Protein AF-A0A947S7H6-F1 (afdb_monomer_lite)

Structure (mmCIF, N/CA/C/O backbone):
data_AF-A0A947S7H6-F1
#
_entry.id   AF-A0A947S7H6-F1
#
loop_
_atom_site.group_PDB
_atom_site.id
_atom_site.type_symbol
_atom_site.label_atom_id
_atom_site.label_alt_id
_atom_site.label_comp_id
_atom_site.label_asym_id
_atom_site.label_entity_id
_atom_site.label_seq_id
_atom_site.pdbx_PDB_ins_code
_atom_site.Cartn_x
_atom_site.Cartn_y
_atom_site.Cartn_z
_atom_site.occupancy
_atom_site.B_iso_or_equiv
_atom_site.auth_seq_id
_atom_site.auth_comp_id
_atom_site.auth_asym_id
_atom_site.auth_atom_id
_atom_site.pdbx_PDB_model_num
ATOM 1 N N . MET A 1 1 ? -21.418 -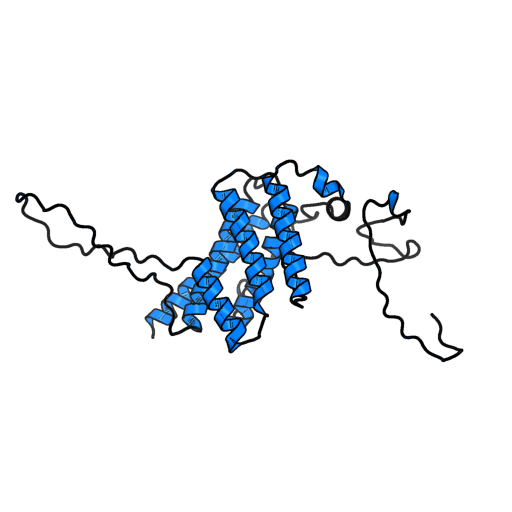1.615 21.217 1.00 61.22 1 MET A N 1
ATOM 2 C CA . MET A 1 1 ? -20.207 -2.382 20.821 1.00 61.22 1 MET A CA 1
ATOM 3 C C . MET A 1 1 ? -20.404 -3.273 19.587 1.00 61.22 1 MET A C 1
ATOM 5 O O . MET A 1 1 ? -19.534 -3.242 18.723 1.00 61.22 1 MET A O 1
ATOM 9 N N . ALA A 1 2 ? -21.519 -4.008 19.446 1.00 70.69 2 ALA A N 1
ATOM 10 C CA . ALA A 1 2 ? -21.763 -4.924 18.316 1.00 70.69 2 ALA A CA 1
ATOM 11 C C . ALA A 1 2 ? -21.649 -4.266 16.921 1.00 70.69 2 ALA A C 1
ATOM 13 O O . ALA A 1 2 ? -20.891 -4.738 16.079 1.00 70.69 2 ALA A O 1
ATOM 14 N N . LYS A 1 3 ? -22.287 -3.102 16.708 1.00 76.69 3 LYS A N 1
ATOM 15 C CA . LYS A 1 3 ? -22.215 -2.359 15.432 1.00 76.69 3 LYS A CA 1
ATOM 16 C C . LYS A 1 3 ? -20.788 -1.940 15.047 1.00 76.69 3 LYS A C 1
ATOM 18 O O . LYS A 1 3 ? -20.440 -1.976 13.873 1.00 76.69 3 LYS A O 1
ATOM 23 N N . ARG A 1 4 ? -19.936 -1.587 16.023 1.00 80.69 4 ARG A N 1
ATOM 24 C CA . ARG A 1 4 ? -18.529 -1.214 15.770 1.00 80.69 4 ARG A CA 1
ATOM 25 C C . ARG A 1 4 ? -17.712 -2.417 15.297 1.00 80.69 4 ARG A C 1
ATOM 27 O O . ARG A 1 4 ? -16.977 -2.285 14.324 1.00 80.69 4 ARG A O 1
ATOM 34 N N . LYS A 1 5 ? -17.885 -3.578 15.943 1.00 84.00 5 LYS A N 1
ATOM 35 C CA . LYS A 1 5 ? -17.249 -4.840 15.528 1.00 84.00 5 LYS A CA 1
ATOM 36 C C . LYS A 1 5 ? -17.720 -5.279 14.137 1.00 84.00 5 LYS A C 1
ATOM 38 O O . LYS A 1 5 ? -16.891 -5.657 13.322 1.00 84.00 5 LYS A O 1
ATOM 43 N N . MET A 1 6 ? -19.016 -5.154 13.843 1.00 89.12 6 MET A N 1
ATOM 44 C CA . MET A 1 6 ? -19.575 -5.483 12.526 1.00 89.12 6 MET A CA 1
ATOM 45 C C . MET A 1 6 ? -18.988 -4.608 11.408 1.00 89.12 6 MET A C 1
ATOM 47 O O . MET A 1 6 ? -18.549 -5.128 10.388 1.00 89.12 6 MET A O 1
ATOM 51 N N . VAL A 1 7 ? -18.915 -3.287 11.613 1.00 88.75 7 VAL A N 1
ATOM 52 C CA . VAL A 1 7 ? -18.301 -2.364 10.639 1.00 88.75 7 VAL A CA 1
ATOM 53 C C . VAL A 1 7 ? -16.821 -2.688 10.436 1.00 88.75 7 VAL A C 1
ATOM 55 O O . VAL A 1 7 ? -16.371 -2.776 9.301 1.00 88.75 7 VAL A O 1
ATOM 58 N N . GLN A 1 8 ? -16.073 -2.912 11.519 1.00 92.69 8 GLN A N 1
ATOM 59 C CA . GLN A 1 8 ? -14.664 -3.303 11.442 1.00 92.69 8 GLN A CA 1
ATOM 60 C C . GLN A 1 8 ? -14.473 -4.608 10.651 1.00 92.69 8 GLN A C 1
ATOM 62 O O . GLN A 1 8 ? -13.586 -4.681 9.807 1.00 92.69 8 GLN A O 1
ATOM 67 N N . TYR A 1 9 ? -15.303 -5.622 10.913 1.00 93.38 9 TYR A N 1
ATOM 68 C CA . TYR A 1 9 ? -15.253 -6.908 10.219 1.00 93.38 9 TYR A CA 1
ATOM 69 C C . TYR A 1 9 ? -15.525 -6.755 8.718 1.00 93.38 9 TYR A C 1
ATOM 71 O O . TYR A 1 9 ? -14.754 -7.265 7.912 1.00 93.38 9 TYR A O 1
ATOM 79 N N . ASN A 1 10 ? -16.562 -6.002 8.340 1.00 94.81 10 ASN A N 1
ATOM 80 C CA . ASN A 1 10 ? -16.908 -5.788 6.932 1.00 94.81 10 ASN A CA 1
ATOM 81 C C . ASN A 1 10 ? -15.845 -4.969 6.185 1.00 94.81 10 ASN A C 1
ATOM 83 O O . ASN A 1 10 ? -15.513 -5.303 5.052 1.00 94.81 10 ASN A O 1
ATOM 87 N N . LEU A 1 11 ? -15.268 -3.942 6.822 1.00 96.12 11 LEU A N 1
ATOM 88 C CA . LEU A 1 11 ? -14.147 -3.187 6.249 1.00 96.12 11 LEU A CA 1
ATOM 89 C C . LEU A 1 11 ? -12.943 -4.094 5.995 1.00 96.12 11 LEU A C 1
ATOM 91 O O . LEU A 1 11 ? -12.377 -4.064 4.910 1.00 96.12 11 LEU A O 1
ATOM 95 N N . LEU A 1 12 ? -12.586 -4.927 6.977 1.00 96.25 12 LEU A N 1
ATOM 96 C CA . LEU A 1 12 ? -11.471 -5.860 6.854 1.00 96.25 12 LEU A CA 1
ATOM 97 C C . LEU A 1 12 ? -11.729 -6.914 5.768 1.00 96.25 12 LEU A C 1
ATOM 99 O O . LEU A 1 12 ? -10.838 -7.198 4.979 1.00 96.25 12 LEU A O 1
ATOM 103 N N . LYS A 1 13 ? -12.946 -7.465 5.696 1.00 95.50 13 LYS A N 1
ATOM 104 C CA . LYS A 1 13 ? -13.333 -8.423 4.652 1.00 95.50 13 LYS A CA 1
ATOM 105 C C . LYS A 1 13 ? -13.182 -7.807 3.258 1.00 95.50 13 LYS A C 1
ATOM 107 O O . LYS A 1 13 ? -12.503 -8.381 2.417 1.00 95.50 13 LYS A O 1
ATOM 112 N N . ASN A 1 14 ? -13.745 -6.619 3.043 1.00 96.62 14 ASN A N 1
ATOM 113 C CA . ASN A 1 14 ? -13.667 -5.931 1.753 1.00 96.62 14 ASN A CA 1
ATOM 114 C C . ASN A 1 14 ? -12.231 -5.514 1.407 1.00 96.62 14 ASN A C 1
ATOM 116 O O . ASN A 1 14 ? -11.838 -5.590 0.249 1.00 96.62 14 ASN A O 1
ATOM 120 N N . SER A 1 15 ? -11.452 -5.099 2.410 1.00 97.50 15 SER A N 1
ATOM 121 C CA . SER A 1 15 ? -10.032 -4.773 2.267 1.00 97.50 15 SER A CA 1
ATOM 122 C C . SER A 1 15 ? -9.238 -5.964 1.726 1.00 97.50 15 SER A C 1
ATOM 124 O O . SER A 1 15 ? -8.522 -5.826 0.739 1.00 97.50 15 SER A O 1
ATOM 126 N N . ILE A 1 16 ? -9.426 -7.143 2.324 1.00 95.12 16 ILE A N 1
ATOM 127 C CA . ILE A 1 16 ? -8.755 -8.380 1.911 1.00 95.12 16 ILE A CA 1
ATOM 128 C C . ILE A 1 16 ? -9.211 -8.800 0.505 1.00 95.12 16 ILE A C 1
ATOM 130 O O . ILE A 1 16 ? -8.378 -9.129 -0.333 1.00 95.12 16 ILE A O 1
ATOM 134 N N . SER A 1 17 ? -10.508 -8.718 0.194 1.00 94.50 17 SER A N 1
ATOM 135 C CA . SER A 1 17 ? -11.003 -9.019 -1.159 1.00 94.50 17 SER A CA 1
ATOM 136 C C . SER A 1 17 ? -10.435 -8.078 -2.229 1.00 94.50 17 SER A C 1
ATOM 138 O O . SER A 1 17 ? -10.065 -8.532 -3.307 1.00 94.50 17 SER A O 1
ATOM 140 N N . ALA A 1 18 ? -10.328 -6.776 -1.938 1.00 95.75 18 ALA A N 1
ATOM 141 C CA . ALA A 1 18 ? -9.715 -5.809 -2.850 1.00 95.75 18 ALA A CA 1
ATOM 142 C C . ALA A 1 18 ? -8.218 -6.089 -3.061 1.00 95.75 18 ALA A C 1
ATOM 144 O O . ALA A 1 18 ? -7.728 -5.960 -4.181 1.00 95.75 18 ALA A O 1
ATOM 145 N N . TYR A 1 19 ? -7.513 -6.511 -2.005 1.00 94.94 19 TYR A N 1
ATOM 146 C CA . TYR A 1 19 ? -6.119 -6.942 -2.091 1.00 94.94 19 TYR A CA 1
ATOM 147 C C . TYR A 1 19 ? -5.962 -8.131 -3.048 1.00 94.94 19 TYR A C 1
ATOM 149 O O . TYR A 1 19 ? -5.182 -8.043 -3.992 1.00 94.94 19 TYR A O 1
ATOM 157 N N . PHE A 1 20 ? -6.742 -9.203 -2.874 1.00 92.19 20 PHE A N 1
ATOM 158 C CA . PHE A 1 20 ? -6.655 -10.371 -3.759 1.00 92.19 20 PHE A CA 1
ATOM 159 C C . PHE A 1 20 ? -7.007 -10.046 -5.207 1.00 92.19 20 PHE A C 1
ATOM 161 O O . PHE A 1 20 ? -6.275 -10.454 -6.105 1.00 92.19 20 PHE A O 1
ATOM 168 N N . ALA A 1 21 ? -8.037 -9.227 -5.439 1.00 92.06 21 ALA A N 1
ATOM 169 C CA . ALA A 1 21 ? -8.368 -8.759 -6.782 1.00 92.06 21 ALA A CA 1
ATOM 170 C C . ALA A 1 21 ? -7.187 -8.027 -7.450 1.00 92.06 21 ALA A C 1
ATOM 172 O O . ALA A 1 21 ? -6.956 -8.185 -8.649 1.00 92.06 21 ALA A O 1
ATOM 173 N N . ALA A 1 22 ? -6.410 -7.254 -6.682 1.00 91.50 22 ALA A N 1
ATOM 174 C CA . ALA A 1 22 ? -5.219 -6.589 -7.198 1.00 91.50 22 ALA A CA 1
ATOM 175 C C . ALA A 1 22 ? -4.115 -7.585 -7.586 1.00 91.50 22 ALA A C 1
ATOM 177 O O . ALA A 1 22 ? -3.515 -7.449 -8.651 1.00 91.50 22 ALA A O 1
ATOM 178 N N . ILE A 1 23 ? -3.867 -8.596 -6.746 1.00 89.44 23 ILE A N 1
ATOM 179 C CA . ILE A 1 23 ? -2.851 -9.627 -7.003 1.00 89.44 23 ILE A CA 1
ATOM 180 C C . ILE A 1 23 ? -3.231 -10.493 -8.210 1.00 89.44 23 ILE A C 1
ATOM 182 O O . ILE A 1 23 ? -2.399 -10.744 -9.081 1.00 89.44 23 ILE A O 1
ATOM 186 N N . GLU A 1 24 ? -4.493 -10.908 -8.310 1.00 88.00 24 GLU A N 1
ATOM 187 C CA . GLU A 1 24 ? -4.996 -11.658 -9.463 1.00 88.00 24 GLU A CA 1
ATOM 188 C C . GLU A 1 24 ? -4.825 -10.873 -10.765 1.00 88.00 24 GLU A C 1
ATOM 190 O O . GLU A 1 24 ? -4.370 -11.423 -11.769 1.00 88.00 24 GLU A O 1
ATOM 195 N N . LEU A 1 25 ? -5.152 -9.578 -10.750 1.00 88.31 25 LEU A N 1
ATOM 196 C CA . LEU A 1 25 ? -5.028 -8.729 -11.928 1.00 88.31 25 LEU A CA 1
ATOM 197 C C . LEU A 1 25 ? -3.568 -8.490 -12.324 1.00 88.31 25 LEU A C 1
ATOM 199 O O . LEU A 1 25 ? -3.253 -8.497 -13.512 1.00 88.31 25 LEU A O 1
ATOM 203 N N . HIS A 1 26 ? -2.677 -8.323 -11.345 1.00 85.25 26 HIS A N 1
ATOM 204 C CA . HIS A 1 26 ? -1.240 -8.214 -11.585 1.00 85.25 26 HIS A CA 1
ATOM 205 C C . HIS A 1 26 ? -0.695 -9.447 -12.329 1.00 85.25 26 HIS A C 1
ATOM 207 O O . HIS A 1 26 ? 0.044 -9.307 -13.309 1.00 85.25 26 HIS A O 1
ATOM 213 N N . ASN A 1 27 ? -1.136 -10.639 -11.916 1.00 82.31 27 ASN A N 1
ATOM 214 C CA . ASN A 1 27 ? -0.701 -11.917 -12.482 1.00 82.31 27 ASN A CA 1
ATOM 215 C C . ASN A 1 27 ? -1.302 -12.236 -13.861 1.00 82.31 27 ASN A C 1
ATOM 217 O O . ASN A 1 27 ? -0.835 -13.161 -14.528 1.00 82.31 27 ASN A O 1
ATOM 221 N N . LYS A 1 28 ? -2.328 -11.508 -14.321 1.00 82.81 28 LYS A N 1
ATOM 222 C CA . LYS A 1 28 ? -2.907 -11.733 -15.652 1.00 82.81 28 LYS A CA 1
ATOM 223 C C . LYS A 1 28 ? -2.027 -11.128 -16.755 1.00 82.81 28 LYS A C 1
ATOM 225 O O . LYS A 1 28 ? -1.762 -9.927 -16.717 1.00 82.81 28 LYS A O 1
ATOM 230 N N . PRO A 1 29 ? -1.613 -11.904 -17.776 1.00 75.50 29 PRO A N 1
ATOM 231 C CA . PRO A 1 29 ? -0.855 -11.371 -18.906 1.00 75.50 29 PRO A CA 1
ATOM 232 C C . PRO A 1 29 ? -1.724 -10.479 -19.810 1.00 75.50 29 PRO A C 1
ATOM 234 O O . PRO A 1 29 ? -2.947 -10.593 -19.825 1.00 75.50 29 PRO A O 1
ATOM 237 N N . ASN A 1 30 ? -1.073 -9.629 -20.612 1.00 72.19 30 ASN A N 1
ATOM 238 C CA . ASN A 1 30 ? -1.675 -8.856 -21.709 1.00 72.19 30 ASN A CA 1
ATOM 239 C C . ASN A 1 30 ? -2.853 -7.935 -21.332 1.00 72.19 30 ASN A C 1
ATOM 241 O O . ASN A 1 30 ? -3.780 -7.749 -22.117 1.00 72.19 30 ASN A O 1
ATOM 245 N N . ILE A 1 31 ? -2.810 -7.321 -20.149 1.00 81.50 31 ILE A N 1
ATOM 246 C CA . ILE A 1 31 ? -3.723 -6.230 -19.779 1.00 81.50 31 ILE A CA 1
ATOM 247 C C . ILE A 1 31 ? -3.005 -4.897 -20.001 1.00 81.50 31 ILE A C 1
ATOM 249 O O . ILE A 1 31 ? -1.982 -4.664 -19.365 1.00 81.50 31 ILE A O 1
ATOM 253 N N . ALA A 1 32 ? -3.539 -4.046 -20.884 1.00 81.12 32 ALA A N 1
ATOM 254 C CA . ALA A 1 32 ? -2.948 -2.743 -21.211 1.00 81.12 32 ALA A CA 1
ATOM 255 C C . ALA A 1 32 ? -3.087 -1.710 -20.076 1.00 81.12 32 ALA A C 1
ATOM 257 O O . ALA A 1 32 ? -2.185 -0.915 -19.879 1.00 81.12 32 ALA A O 1
ATOM 258 N N . TYR A 1 33 ? -4.187 -1.752 -19.311 1.00 83.00 33 TYR A N 1
ATOM 259 C CA . TYR A 1 33 ? -4.468 -0.838 -18.188 1.00 83.00 33 TYR A CA 1
ATOM 260 C C . TYR A 1 33 ? -4.218 -1.510 -16.822 1.00 83.00 33 TYR A C 1
ATOM 262 O O . TYR A 1 33 ? -5.027 -1.424 -15.886 1.00 83.00 33 TYR A O 1
ATOM 270 N N . ARG A 1 34 ? -3.166 -2.339 -16.752 1.00 84.94 34 ARG A N 1
ATOM 271 C CA . ARG A 1 34 ? -2.951 -3.267 -15.632 1.00 84.94 34 ARG A CA 1
ATOM 272 C C . ARG A 1 34 ? -2.535 -2.532 -14.377 1.00 84.94 34 ARG A C 1
ATOM 274 O O . ARG A 1 34 ? -3.205 -2.673 -13.359 1.00 84.94 34 ARG A O 1
ATOM 281 N N . TYR A 1 35 ? -1.434 -1.791 -14.431 1.00 84.19 35 TYR A N 1
ATOM 282 C CA . TYR A 1 35 ? -0.861 -1.167 -13.242 1.00 84.19 35 TYR A CA 1
ATOM 283 C C . TYR A 1 35 ? -1.739 -0.033 -12.724 1.00 84.19 35 TYR A C 1
ATOM 285 O O . TYR A 1 35 ? -1.878 0.123 -11.517 1.00 84.19 35 TYR A O 1
ATOM 293 N N . GLU A 1 36 ? -2.450 0.652 -13.610 1.00 87.56 36 GLU A N 1
ATOM 294 C CA . GLU A 1 36 ? -3.471 1.634 -13.274 1.00 87.56 36 GLU A CA 1
ATOM 295 C C . GLU A 1 36 ? -4.582 1.016 -12.420 1.00 87.56 36 GLU A C 1
ATOM 297 O O . GLU A 1 36 ? -4.928 1.524 -11.349 1.00 87.56 36 GLU A O 1
ATOM 302 N N . THR A 1 37 ? -5.095 -0.137 -12.849 1.00 90.19 37 THR A N 1
ATOM 303 C CA . THR A 1 37 ? -6.155 -0.846 -12.127 1.00 90.19 37 THR A CA 1
ATOM 304 C C . THR A 1 37 ? -5.635 -1.503 -10.846 1.00 90.19 37 THR A C 1
ATOM 306 O O . THR A 1 37 ? -6.283 -1.423 -9.801 1.00 90.19 37 THR A O 1
ATOM 309 N N . VAL A 1 38 ? -4.448 -2.117 -10.886 1.00 90.94 38 VAL A N 1
ATOM 310 C CA . VAL A 1 38 ? -3.809 -2.733 -9.711 1.00 90.94 38 VAL A CA 1
ATOM 311 C C . VAL A 1 38 ? -3.552 -1.680 -8.633 1.00 90.94 38 VAL A C 1
ATOM 313 O O . VAL A 1 38 ? -3.881 -1.907 -7.469 1.00 90.94 38 VAL A O 1
ATOM 316 N N . THR A 1 39 ? -3.040 -0.503 -9.002 1.00 91.62 39 THR A N 1
ATOM 317 C CA . THR A 1 39 ? -2.831 0.610 -8.072 1.00 91.62 39 THR A CA 1
ATOM 318 C C . THR A 1 39 ? -4.143 1.065 -7.428 1.00 91.62 39 THR A C 1
ATOM 320 O O . THR A 1 39 ? -4.178 1.279 -6.214 1.00 91.62 39 THR A O 1
ATOM 323 N N . LEU A 1 40 ? -5.234 1.182 -8.194 1.00 93.25 40 LEU A N 1
ATOM 324 C CA . LEU A 1 40 ? -6.548 1.537 -7.643 1.00 93.25 40 LEU A CA 1
ATOM 325 C C . LEU A 1 40 ? -7.033 0.515 -6.605 1.00 93.25 40 LEU A C 1
ATOM 327 O O . LEU A 1 40 ? -7.498 0.901 -5.529 1.00 93.25 40 LEU A O 1
ATOM 331 N N . LEU A 1 41 ? -6.896 -0.777 -6.906 1.00 95.19 41 LEU A N 1
ATOM 332 C CA . LEU A 1 41 ? -7.322 -1.859 -6.017 1.00 95.19 41 LEU A CA 1
ATOM 333 C C . LEU A 1 41 ? -6.459 -1.943 -4.750 1.00 95.19 41 LEU A C 1
ATOM 335 O O . LEU A 1 41 ? -7.013 -2.038 -3.654 1.00 95.19 41 LEU A O 1
ATOM 339 N N . ILE A 1 42 ? -5.131 -1.824 -4.870 1.00 95.25 42 ILE A N 1
ATOM 340 C CA . ILE A 1 42 ? -4.209 -1.795 -3.720 1.00 95.25 42 ILE A CA 1
ATOM 341 C C . ILE A 1 42 ? -4.483 -0.593 -2.816 1.00 95.25 42 ILE A C 1
ATOM 343 O O . ILE A 1 42 ? -4.551 -0.753 -1.596 1.00 95.25 42 ILE A O 1
ATOM 347 N N . MET A 1 43 ? -4.696 0.599 -3.382 1.00 96.56 43 MET A N 1
ATOM 348 C CA . MET A 1 43 ? -5.029 1.784 -2.585 1.00 96.56 43 MET A CA 1
ATOM 349 C C . MET A 1 43 ? -6.353 1.617 -1.840 1.00 96.56 43 MET A C 1
ATOM 351 O O . MET A 1 43 ? -6.434 1.949 -0.658 1.00 96.56 43 MET A O 1
ATOM 355 N N . ASN A 1 44 ? -7.371 1.051 -2.492 1.00 96.81 44 ASN A N 1
ATOM 356 C CA . ASN A 1 44 ? -8.648 0.754 -1.846 1.00 96.81 44 ASN A CA 1
ATOM 357 C C . ASN A 1 44 ? -8.493 -0.288 -0.723 1.00 96.81 44 ASN A C 1
ATOM 359 O O . ASN A 1 44 ? -9.040 -0.113 0.368 1.00 96.81 44 ASN A O 1
ATOM 363 N N . ALA A 1 45 ? -7.708 -1.346 -0.956 1.00 97.56 45 ALA A N 1
ATOM 364 C CA . ALA A 1 45 ? -7.409 -2.350 0.060 1.00 97.56 45 ALA A CA 1
ATOM 365 C C . ALA A 1 45 ? -6.797 -1.704 1.311 1.00 97.56 45 ALA A C 1
ATOM 367 O O . ALA A 1 45 ? -7.302 -1.910 2.420 1.00 97.56 45 ALA A O 1
ATOM 368 N N . TRP A 1 46 ? -5.777 -0.861 1.132 1.00 98.25 46 TRP A N 1
ATOM 369 C CA . TRP A 1 46 ? -5.140 -0.122 2.221 1.00 98.25 46 TRP A CA 1
ATOM 370 C C . TRP A 1 46 ? -6.083 0.862 2.909 1.00 98.25 46 TRP A C 1
ATOM 372 O O . TRP A 1 46 ? -6.156 0.870 4.136 1.00 98.25 46 TRP A O 1
ATOM 382 N N . GLU A 1 47 ? -6.856 1.653 2.167 1.00 97.56 47 GLU A N 1
ATOM 383 C CA . GLU A 1 47 ? -7.800 2.607 2.756 1.00 97.56 47 GLU A CA 1
ATOM 384 C C . GLU A 1 47 ? -8.815 1.909 3.679 1.00 97.56 47 GLU A C 1
ATOM 386 O O . GLU A 1 47 ? -9.066 2.356 4.806 1.00 97.56 47 GLU A O 1
ATOM 391 N N . LEU A 1 48 ? -9.356 0.770 3.242 1.00 97.62 48 LEU A N 1
ATOM 392 C CA . LEU A 1 48 ? -10.274 -0.039 4.042 1.00 97.62 48 LEU A CA 1
ATOM 393 C C . LEU A 1 48 ? -9.580 -0.673 5.262 1.00 97.62 48 LEU A C 1
ATOM 395 O O . LEU A 1 48 ? -10.161 -0.669 6.353 1.00 97.62 48 LEU A O 1
ATOM 399 N N . ALA A 1 49 ? -8.336 -1.151 5.122 1.00 97.81 49 ALA A N 1
ATOM 400 C CA . ALA A 1 49 ? -7.544 -1.694 6.233 1.00 97.81 49 ALA A CA 1
ATOM 401 C C . ALA A 1 49 ? -7.249 -0.635 7.305 1.00 97.81 49 ALA A C 1
ATOM 403 O O . ALA A 1 49 ? -7.440 -0.892 8.496 1.00 97.81 49 ALA A O 1
ATOM 404 N N . LEU A 1 50 ? -6.851 0.575 6.899 1.00 97.88 50 LEU A N 1
ATOM 405 C CA . LEU A 1 50 ? -6.581 1.695 7.806 1.00 97.88 50 LEU A CA 1
ATOM 406 C C . LEU A 1 50 ? -7.854 2.104 8.562 1.00 97.88 50 LEU A C 1
ATOM 408 O O . LEU A 1 50 ? -7.843 2.260 9.784 1.00 97.88 50 LEU A O 1
ATOM 412 N N . LYS A 1 51 ? -9.002 2.183 7.876 1.00 96.38 51 LYS A N 1
ATOM 413 C CA . LYS A 1 51 ? -10.301 2.452 8.524 1.00 96.38 51 LYS A CA 1
ATOM 414 C C . LYS A 1 51 ? -10.698 1.343 9.504 1.00 96.38 51 LYS A C 1
ATOM 416 O O . LYS A 1 51 ? -11.210 1.637 10.592 1.00 96.38 51 LYS A O 1
ATOM 421 N N . ALA A 1 52 ? -10.444 0.078 9.160 1.00 96.69 52 ALA A N 1
ATOM 422 C CA . ALA A 1 52 ? -10.648 -1.050 10.067 1.00 96.69 52 ALA A CA 1
ATOM 423 C C . ALA A 1 52 ? -9.725 -0.962 11.295 1.00 96.69 52 ALA A C 1
ATOM 425 O O . ALA A 1 52 ? -10.179 -1.213 12.415 1.00 96.69 52 ALA A O 1
ATOM 426 N N . PHE A 1 53 ? -8.470 -0.539 11.110 1.00 96.75 53 PHE A N 1
ATOM 427 C CA . PHE A 1 53 ? -7.496 -0.348 12.185 1.00 96.75 53 PHE A CA 1
ATOM 428 C C . PHE A 1 53 ? -7.964 0.733 13.155 1.00 96.75 53 PHE A C 1
ATOM 430 O O . PHE A 1 53 ? -8.068 0.476 14.354 1.00 96.75 53 PHE A O 1
ATOM 437 N N . ILE A 1 54 ? -8.361 1.903 12.641 1.00 95.62 54 ILE A N 1
ATOM 438 C CA . ILE A 1 54 ? -8.922 3.000 13.446 1.00 95.62 54 ILE A CA 1
ATOM 439 C C . ILE A 1 54 ? -10.117 2.482 14.255 1.00 95.62 54 ILE A C 1
ATOM 441 O O . ILE A 1 54 ? -10.255 2.762 15.443 1.00 95.62 54 ILE A O 1
ATOM 445 N N . ARG A 1 55 ? -10.981 1.655 13.653 1.00 93.00 55 ARG A N 1
ATOM 446 C CA . ARG A 1 55 ? -12.115 1.041 14.367 1.00 93.00 55 ARG A CA 1
ATOM 447 C C . ARG A 1 55 ? -11.703 0.046 15.439 1.00 93.00 55 ARG A C 1
ATOM 449 O O . ARG A 1 55 ? -12.406 -0.053 16.447 1.00 93.00 55 ARG A O 1
ATOM 456 N N . LYS A 1 56 ? -10.594 -0.656 15.277 1.00 93.69 56 LYS A N 1
ATOM 457 C CA . LYS A 1 56 ? -10.121 -1.620 16.267 1.00 93.69 56 LYS A CA 1
ATOM 458 C C . LYS A 1 56 ? -9.379 -0.947 17.427 1.00 93.69 56 LYS A C 1
ATOM 460 O O . LYS A 1 56 ? -9.697 -1.241 18.577 1.00 93.69 56 LYS A O 1
ATOM 465 N N . TYR A 1 57 ? -8.470 -0.021 17.130 1.00 93.75 57 TYR A N 1
ATOM 466 C CA . TYR A 1 57 ? -7.484 0.496 18.086 1.00 93.75 57 TYR A CA 1
ATOM 467 C C . TYR A 1 57 ? -7.764 1.922 18.573 1.00 93.75 57 TYR A C 1
ATOM 469 O O . TYR A 1 57 ? -7.593 2.208 19.754 1.00 93.75 57 TYR A O 1
ATOM 477 N N . ILE A 1 58 ? -8.291 2.795 17.711 1.00 92.38 58 ILE A N 1
ATOM 478 C CA . ILE A 1 58 ? -8.424 4.231 17.994 1.00 92.38 58 ILE A CA 1
ATOM 479 C C . ILE A 1 58 ? -9.886 4.559 18.336 1.00 92.38 58 ILE A C 1
ATOM 481 O O . ILE A 1 58 ? -10.749 4.766 17.472 1.00 92.38 58 ILE A O 1
ATOM 485 N N . LYS A 1 59 ? -10.226 4.496 19.626 1.00 85.19 59 LYS A N 1
ATOM 486 C CA . LYS A 1 59 ? -11.626 4.580 20.090 1.00 85.19 59 LYS A CA 1
ATOM 487 C C . LYS A 1 59 ? -12.219 5.988 19.995 1.00 85.19 59 LYS A C 1
ATOM 489 O O . LYS A 1 59 ? -13.421 6.098 19.759 1.00 85.19 59 LYS A O 1
ATOM 494 N N . ASP A 1 60 ? -11.391 7.015 20.135 1.00 86.69 60 ASP A N 1
ATOM 495 C CA . ASP A 1 60 ? -11.745 8.439 20.152 1.00 86.69 60 ASP A CA 1
ATOM 496 C C . ASP A 1 60 ? -11.952 9.041 18.748 1.00 86.69 60 ASP A C 1
ATOM 498 O O . ASP A 1 60 ? -12.657 10.040 18.600 1.00 86.69 60 ASP A O 1
ATOM 502 N N . LYS A 1 61 ? -11.400 8.427 17.693 1.00 87.75 61 LYS A N 1
ATOM 503 C CA . LYS A 1 61 ? -11.546 8.915 16.310 1.00 87.75 61 LYS A CA 1
ATOM 504 C C . LYS A 1 61 ? -12.729 8.290 15.571 1.00 87.75 61 LYS A C 1
ATOM 506 O O . LYS A 1 61 ? -13.053 7.105 15.708 1.00 87.75 61 LYS A O 1
ATOM 511 N N . SER A 1 62 ? -13.365 9.077 14.699 1.00 86.38 62 SER A N 1
ATOM 512 C CA . SER A 1 62 ? -14.392 8.610 13.758 1.00 86.38 62 SER A CA 1
ATOM 513 C C . SER A 1 62 ? -13.805 8.363 12.357 1.00 86.38 62 SER A C 1
ATOM 515 O O . SER A 1 62 ? -12.904 9.078 11.947 1.00 86.38 62 SER A O 1
ATOM 517 N N . ILE A 1 63 ? -14.329 7.369 11.627 1.00 88.44 63 ILE A N 1
ATOM 518 C CA . ILE A 1 63 ? -14.108 7.158 10.187 1.00 88.44 63 ILE A CA 1
ATOM 519 C C . ILE A 1 63 ? -15.227 7.783 9.361 1.00 88.44 63 ILE A C 1
ATOM 521 O O . ILE A 1 63 ? -15.182 7.684 8.147 1.00 88.44 63 ILE A O 1
ATOM 525 N N . PHE A 1 64 ? -16.255 8.338 9.999 1.00 88.44 64 PHE A N 1
ATOM 526 C CA . PHE A 1 64 ? -17.293 9.111 9.328 1.00 88.44 64 PHE A CA 1
ATOM 527 C C . PHE A 1 64 ? -16.948 10.577 9.496 1.00 88.44 64 PHE A C 1
ATOM 529 O O . PHE A 1 64 ? -16.582 10.981 10.609 1.00 88.44 64 PHE A O 1
ATOM 536 N N . GLU A 1 65 ? -17.052 11.326 8.408 1.00 83.31 65 GLU A N 1
ATOM 537 C CA . GLU A 1 65 ? -16.862 12.767 8.426 1.00 83.31 65 GLU A CA 1
ATOM 538 C C . GLU A 1 65 ? -17.898 13.400 9.356 1.00 83.31 65 GLU A C 1
ATOM 540 O O . GLU A 1 65 ? -19.025 12.911 9.507 1.00 83.31 65 GLU A O 1
ATOM 545 N N . LYS A 1 66 ? -17.481 14.451 10.062 1.00 69.50 66 LYS A N 1
ATOM 546 C CA . LYS A 1 66 ? -18.430 15.278 10.799 1.00 69.50 66 LYS A CA 1
ATOM 547 C C . LYS A 1 66 ? -19.166 16.079 9.734 1.00 69.50 66 LYS A C 1
ATOM 549 O O . LYS A 1 66 ? -18.510 16.728 8.932 1.00 69.50 66 LYS A O 1
ATOM 554 N N . GLU A 1 67 ? -20.492 15.978 9.695 1.00 56.94 67 GLU A N 1
ATOM 555 C CA . GLU A 1 67 ? -21.291 16.863 8.850 1.00 56.94 67 GLU A CA 1
ATOM 556 C C . GLU A 1 67 ? -20.956 18.298 9.264 1.00 56.94 67 GLU A C 1
ATOM 558 O O . GLU A 1 67 ? -21.303 18.723 10.369 1.00 56.94 67 GLU A O 1
ATOM 563 N N . ASP A 1 68 ? -20.253 19.034 8.406 1.00 42.25 68 ASP A N 1
ATOM 564 C CA . ASP A 1 68 ? -20.251 20.480 8.518 1.00 42.25 68 ASP A CA 1
ATOM 565 C C . ASP A 1 68 ? -21.711 20.899 8.364 1.00 42.25 68 ASP A C 1
ATOM 567 O O . ASP A 1 68 ? -22.358 20.588 7.359 1.00 42.25 68 ASP A O 1
ATOM 571 N N . MET A 1 69 ? -22.261 21.561 9.383 1.00 38.34 69 MET A N 1
ATOM 572 C CA . MET A 1 69 ? -23.560 22.219 9.291 1.00 38.34 69 MET A CA 1
ATOM 573 C C . MET A 1 69 ? -23.429 23.392 8.317 1.00 38.34 69 MET A C 1
ATOM 575 O O . MET A 1 69 ? -23.451 24.557 8.708 1.00 38.34 69 MET A O 1
ATOM 579 N N . VAL A 1 70 ? -23.264 23.105 7.029 1.00 40.16 70 VAL A N 1
ATOM 580 C CA . VAL A 1 70 ? -23.489 24.092 5.990 1.00 40.16 70 VAL A CA 1
ATOM 581 C C . VAL A 1 70 ? -24.984 24.345 6.041 1.00 40.16 70 VAL A C 1
ATOM 583 O O . VAL A 1 70 ? -25.783 23.543 5.556 1.00 40.16 70 VAL A O 1
ATOM 586 N N . GLN A 1 71 ? -25.366 25.449 6.681 1.00 37.44 71 GLN A N 1
ATOM 587 C CA . GLN A 1 71 ? -26.663 26.072 6.478 1.00 37.44 71 GLN A CA 1
ATOM 588 C C . GLN A 1 71 ? -26.765 26.394 4.984 1.00 37.44 71 GLN A C 1
ATOM 590 O O . GLN A 1 71 ? -26.456 27.500 4.542 1.00 37.44 71 GLN A O 1
ATOM 595 N N . LYS A 1 72 ? -27.176 25.419 4.169 1.00 39.41 72 LYS A N 1
ATOM 596 C CA . LYS A 1 72 ? -27.809 25.730 2.897 1.00 39.41 72 LYS A CA 1
ATOM 597 C C . LYS A 1 72 ? -29.063 26.500 3.288 1.00 39.41 72 LYS A C 1
ATOM 599 O O . LYS A 1 72 ? -30.017 25.904 3.774 1.00 39.41 72 LYS A O 1
ATOM 604 N N . LYS A 1 73 ? -29.024 27.830 3.155 1.00 35.88 73 LYS A N 1
ATOM 605 C CA . LYS A 1 73 ? -30.238 28.642 3.072 1.00 35.88 73 LYS A CA 1
ATOM 606 C C . LYS A 1 73 ? -31.033 28.064 1.908 1.00 35.88 73 LYS A C 1
ATOM 608 O O . LYS A 1 73 ? -30.708 28.321 0.752 1.00 35.88 73 LYS A O 1
ATOM 613 N N . GLU A 1 74 ? -31.994 27.205 2.215 1.00 34.56 74 GLU A N 1
ATOM 614 C CA . GLU A 1 74 ? -33.007 26.821 1.248 1.00 34.56 74 GLU A CA 1
ATOM 615 C C . GLU A 1 74 ? -33.731 28.111 0.833 1.00 34.56 74 GLU A C 1
ATOM 617 O O . GLU A 1 74 ? -34.099 28.906 1.706 1.00 34.56 74 GLU A O 1
ATOM 622 N N . PRO A 1 75 ? -33.887 28.394 -0.471 1.00 43.06 75 PRO A N 1
ATOM 623 C CA . PRO A 1 75 ? -34.788 29.452 -0.888 1.00 43.06 75 PRO A CA 1
ATOM 624 C C . PRO A 1 75 ? -36.196 29.079 -0.408 1.00 43.06 75 PRO A C 1
ATOM 626 O O . PRO A 1 75 ? -36.630 27.939 -0.557 1.00 43.06 75 PRO A O 1
ATOM 629 N N . THR A 1 76 ? -36.867 30.042 0.219 1.00 35.38 76 THR A N 1
ATOM 630 C CA . THR A 1 76 ? -38.234 29.956 0.752 1.00 35.38 76 THR A CA 1
ATOM 631 C C . THR A 1 76 ? -39.172 29.157 -0.164 1.00 35.38 76 THR A C 1
ATOM 633 O O . THR A 1 76 ? -39.221 29.457 -1.360 1.00 35.38 76 THR A O 1
ATOM 636 N N . PRO A 1 77 ? -39.940 28.182 0.356 1.00 40.91 77 PRO A N 1
ATOM 637 C CA . PRO A 1 77 ? -40.844 27.394 -0.470 1.00 40.91 77 PRO A CA 1
ATOM 638 C C . PRO A 1 77 ? -42.045 28.239 -0.914 1.00 40.91 77 PRO A C 1
ATOM 640 O O . PRO A 1 77 ? -42.685 28.909 -0.102 1.00 40.91 77 PRO A O 1
ATOM 643 N N . ASN A 1 78 ? -42.368 28.177 -2.207 1.00 38.09 78 ASN A N 1
ATOM 644 C CA . ASN A 1 78 ? -43.650 28.646 -2.728 1.00 38.09 78 ASN A CA 1
ATOM 645 C C . ASN A 1 78 ? -44.790 27.814 -2.105 1.00 38.09 78 ASN A C 1
ATOM 647 O O . ASN A 1 78 ? -44.707 26.582 -2.104 1.00 38.09 78 ASN A O 1
ATOM 651 N N . PRO A 1 79 ? -45.871 28.440 -1.611 1.00 42.47 79 PRO A N 1
ATOM 652 C CA . PRO A 1 79 ? -46.998 27.727 -1.030 1.00 42.47 79 PRO A CA 1
ATOM 653 C C . PRO A 1 79 ? -47.917 27.224 -2.144 1.00 42.47 79 PRO A C 1
ATOM 655 O O . PRO A 1 79 ? -48.834 27.918 -2.572 1.00 42.47 79 PRO A O 1
ATOM 658 N N . SER A 1 80 ? -47.643 26.036 -2.674 1.00 47.84 80 SER A N 1
ATOM 659 C CA . SER A 1 80 ? -48.635 25.215 -3.383 1.00 47.84 80 SER A CA 1
ATOM 660 C C . SER A 1 80 ? -48.016 23.879 -3.770 1.00 47.84 80 SER A C 1
ATOM 662 O O . SER A 1 80 ? -47.406 23.766 -4.827 1.00 47.84 80 SER A O 1
ATOM 664 N N . GLN A 1 81 ? -48.174 22.878 -2.902 1.00 41.16 81 GLN A N 1
ATOM 665 C CA . GLN A 1 81 ? -48.586 21.517 -3.265 1.00 41.16 81 GLN A CA 1
ATOM 666 C C . GLN A 1 81 ? -48.608 20.632 -2.013 1.00 41.16 81 GLN A C 1
ATOM 668 O O . GLN A 1 81 ? -47.601 20.434 -1.336 1.00 41.16 81 GLN A O 1
ATOM 673 N N . GLU A 1 82 ? -49.807 20.149 -1.698 1.00 36.31 82 GLU A N 1
ATOM 674 C CA . GLU A 1 82 ? -50.087 19.141 -0.685 1.00 36.31 82 GLU A CA 1
ATOM 675 C C . GLU A 1 82 ? -49.483 17.782 -1.075 1.00 36.31 82 GLU A C 1
ATOM 677 O O . GLU A 1 82 ? -49.604 17.347 -2.218 1.00 36.31 82 GLU A O 1
ATOM 682 N N . GLY A 1 83 ? -48.924 17.082 -0.083 1.00 31.39 83 GLY A N 1
ATOM 683 C CA . GLY A 1 83 ? -48.901 15.618 -0.045 1.00 31.39 83 GLY A CA 1
ATOM 684 C C . GLY A 1 83 ? -47.642 14.910 -0.557 1.00 31.39 83 GLY A C 1
ATOM 685 O O . GLY A 1 83 ? -47.556 14.534 -1.720 1.00 31.39 83 GLY A O 1
ATOM 686 N N . ASN A 1 84 ? -46.730 14.573 0.361 1.00 32.12 84 ASN A N 1
ATOM 687 C CA . ASN A 1 84 ? -46.401 13.166 0.639 1.00 32.12 84 ASN A CA 1
ATOM 688 C C . ASN A 1 84 ? -45.572 13.027 1.933 1.00 32.12 84 ASN A C 1
ATOM 690 O O . ASN A 1 84 ? -44.684 13.847 2.174 1.00 32.12 84 ASN A O 1
ATOM 694 N N . PRO A 1 85 ? -45.842 12.008 2.772 1.00 39.06 85 PRO A N 1
ATOM 695 C CA . PRO A 1 85 ? -45.139 11.802 4.028 1.00 39.06 85 PRO A CA 1
ATOM 696 C C . PRO A 1 85 ? -43.701 11.322 3.793 1.00 39.06 85 PRO A C 1
ATOM 698 O O . PRO A 1 85 ? -43.425 10.421 3.004 1.00 39.06 85 PRO A O 1
ATOM 701 N N . GLU A 1 86 ? -42.803 11.975 4.516 1.00 46.94 86 GLU A N 1
ATOM 702 C CA . GLU A 1 86 ? -41.389 11.703 4.759 1.00 46.94 86 GLU A CA 1
ATOM 703 C C . GLU A 1 86 ? -40.911 10.259 4.491 1.00 46.94 86 GLU A C 1
ATOM 705 O O . GLU A 1 86 ? -40.901 9.401 5.371 1.00 46.94 86 GLU A O 1
ATOM 710 N N . THR A 1 87 ? -40.325 10.010 3.317 1.00 37.34 87 THR A N 1
ATOM 711 C CA . THR A 1 87 ? -39.190 9.080 3.245 1.00 37.34 87 THR A CA 1
ATOM 712 C C . THR A 1 87 ? -37.960 9.820 3.739 1.00 37.34 87 THR A C 1
ATOM 714 O O . THR A 1 87 ? -37.351 10.603 3.007 1.00 37.34 87 THR A O 1
ATOM 717 N N . SER A 1 88 ? -37.597 9.573 4.996 1.00 37.00 88 SER A N 1
ATOM 718 C CA . SER A 1 88 ? -36.308 9.933 5.576 1.00 37.00 88 SER A CA 1
ATOM 719 C C . SER A 1 88 ? -35.180 9.444 4.661 1.00 37.00 88 SER A C 1
ATOM 721 O O . SER A 1 88 ? -34.774 8.282 4.729 1.00 37.00 88 SER A O 1
ATOM 723 N N . ARG A 1 89 ? -34.684 10.320 3.776 1.00 39.41 89 ARG A N 1
ATOM 724 C CA . ARG A 1 89 ? -33.445 10.097 3.025 1.00 39.41 89 ARG A CA 1
ATOM 725 C C . ARG A 1 89 ? -32.379 9.769 4.066 1.00 39.41 89 ARG A C 1
ATOM 727 O O . ARG A 1 89 ? -32.059 10.621 4.895 1.00 39.41 89 ARG A O 1
ATOM 734 N N . GLN A 1 90 ? -31.864 8.538 4.069 1.00 39.44 90 GLN A N 1
ATOM 735 C CA . GLN A 1 90 ? -30.638 8.222 4.796 1.00 39.44 90 GLN A CA 1
ATOM 736 C C . GLN A 1 90 ? -29.563 9.155 4.234 1.00 39.44 90 GLN A C 1
ATOM 738 O O . GLN A 1 90 ? -29.037 8.902 3.157 1.00 39.44 90 GLN A O 1
ATOM 743 N N . LYS A 1 91 ? -29.315 10.285 4.908 1.00 44.47 91 LYS A N 1
ATOM 744 C CA . LYS A 1 91 ? -28.281 11.244 4.513 1.00 44.47 91 LYS A CA 1
ATOM 745 C C . LYS A 1 91 ? -26.966 10.480 4.374 1.00 44.47 91 LYS A C 1
ATOM 747 O O . LYS A 1 91 ? -26.555 9.783 5.306 1.00 44.47 91 LYS A O 1
ATOM 752 N N . GLU A 1 92 ? -26.374 10.555 3.187 1.00 48.75 92 GLU A N 1
ATOM 753 C CA . GLU A 1 92 ? -25.166 9.823 2.820 1.00 48.75 92 GLU A CA 1
ATOM 754 C C . GLU A 1 92 ? -24.022 10.229 3.753 1.00 48.75 92 GLU A C 1
ATOM 756 O O . GLU A 1 92 ? -23.522 11.350 3.715 1.00 48.75 92 GLU A O 1
ATOM 761 N N . LYS A 1 93 ? -23.629 9.323 4.653 1.00 64.94 93 LYS A N 1
ATOM 762 C CA . LYS A 1 93 ? -22.504 9.558 5.561 1.00 64.94 93 LYS A CA 1
ATOM 763 C C . LYS A 1 93 ? -21.208 9.245 4.834 1.00 64.94 93 LYS A C 1
ATOM 765 O O . LYS A 1 93 ? -20.833 8.076 4.732 1.00 64.94 93 LYS A O 1
ATOM 770 N N . HIS A 1 94 ? -20.514 10.280 4.375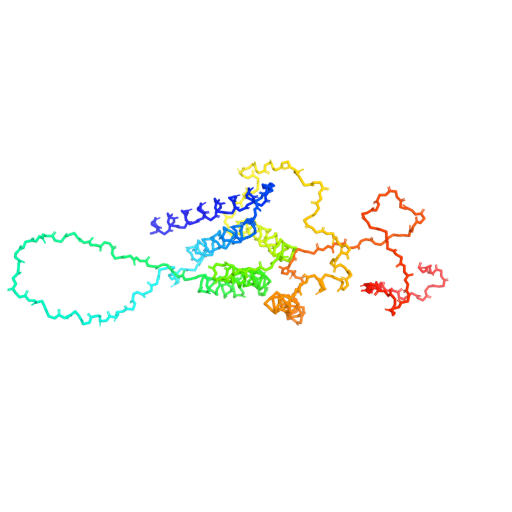 1.00 80.62 94 HIS A N 1
ATOM 771 C CA . HIS A 1 94 ? -19.174 10.130 3.821 1.00 80.62 94 HIS A CA 1
ATOM 772 C C . HIS A 1 94 ? -18.184 9.642 4.888 1.00 80.62 94 HIS A C 1
ATOM 774 O O . HIS A 1 94 ? -18.282 9.947 6.084 1.00 80.62 94 HIS A O 1
ATOM 780 N N . THR A 1 95 ? -17.246 8.802 4.455 1.00 88.56 95 THR A N 1
ATOM 781 C CA . THR A 1 95 ? -16.153 8.324 5.304 1.00 88.56 95 THR A CA 1
ATOM 782 C C . THR A 1 95 ? -14.921 9.188 5.110 1.00 88.56 95 THR A C 1
ATOM 784 O O . THR A 1 95 ? -14.702 9.651 3.999 1.00 88.56 95 THR A O 1
ATOM 787 N N . ILE A 1 96 ? -14.081 9.299 6.140 1.00 92.19 96 ILE A N 1
ATOM 788 C CA . ILE A 1 96 ? -12.807 10.020 6.080 1.00 92.19 96 ILE A CA 1
ATOM 789 C C . ILE A 1 96 ? -11.961 9.580 4.881 1.00 92.19 96 ILE A C 1
ATOM 791 O O . ILE A 1 96 ? -11.958 8.400 4.510 1.00 92.19 96 ILE A O 1
ATOM 795 N N . SER A 1 97 ? -11.204 10.522 4.328 1.00 93.19 97 SER A N 1
ATOM 796 C CA . SER A 1 97 ? -10.263 10.264 3.242 1.00 93.19 97 SER A CA 1
ATOM 797 C C . SER A 1 97 ? -9.078 9.396 3.680 1.00 93.19 97 SER A C 1
ATOM 799 O O . SER A 1 97 ? -8.770 9.263 4.871 1.00 93.19 97 SER A O 1
ATOM 801 N N . PHE A 1 98 ? -8.367 8.849 2.692 1.00 93.94 98 PHE A N 1
ATOM 802 C CA . PHE A 1 98 ? -7.105 8.139 2.894 1.00 93.94 98 PHE A CA 1
ATOM 803 C C . PHE A 1 98 ? -6.087 8.958 3.708 1.00 93.94 98 PHE A C 1
ATOM 805 O O . PHE A 1 98 ? -5.476 8.415 4.622 1.00 93.94 98 PHE A O 1
ATOM 812 N N . ASP A 1 99 ? -5.945 10.263 3.440 1.00 94.62 99 ASP A N 1
ATOM 813 C CA . ASP A 1 99 ? -4.967 11.126 4.127 1.00 94.62 99 ASP A CA 1
ATOM 814 C C . ASP A 1 99 ? -5.236 11.242 5.628 1.00 94.62 99 ASP A C 1
ATOM 816 O O . ASP A 1 99 ? -4.321 11.195 6.450 1.00 94.62 99 ASP A O 1
ATOM 820 N N . ILE A 1 100 ? -6.512 11.362 5.998 1.00 94.00 100 ILE A N 1
ATOM 821 C CA . ILE A 1 100 ? -6.916 11.408 7.403 1.00 94.00 100 ILE A CA 1
ATOM 822 C C . ILE A 1 100 ? -6.694 10.034 8.040 1.00 94.00 100 ILE A C 1
ATOM 824 O O . ILE A 1 100 ? -6.183 9.943 9.157 1.00 94.00 100 ILE A O 1
ATOM 828 N N . ALA A 1 101 ? -7.060 8.964 7.329 1.00 95.62 101 ALA A N 1
ATOM 829 C CA . ALA A 1 101 ? -6.929 7.608 7.838 1.00 95.62 101 ALA A CA 1
ATOM 830 C C . ALA A 1 101 ? -5.462 7.236 8.098 1.00 95.62 101 ALA A C 1
ATOM 832 O O . ALA A 1 101 ? -5.142 6.755 9.184 1.00 95.62 101 ALA A O 1
ATOM 833 N N . ILE A 1 102 ? -4.569 7.502 7.141 1.00 96.12 102 ILE A N 1
ATOM 834 C CA . ILE A 1 102 ? -3.151 7.170 7.277 1.00 96.12 102 ILE A CA 1
ATOM 835 C C . ILE A 1 102 ? -2.477 7.997 8.364 1.00 96.12 102 ILE A C 1
ATOM 837 O O . ILE A 1 102 ? -1.691 7.446 9.126 1.00 96.12 102 ILE A O 1
ATOM 841 N N . LYS A 1 103 ? -2.849 9.276 8.509 1.00 95.31 103 LYS A N 1
ATOM 842 C CA . LYS A 1 103 ? -2.353 10.124 9.595 1.00 95.31 103 LYS A CA 1
ATOM 843 C C . LYS A 1 103 ? -2.722 9.556 10.965 1.00 95.31 103 LYS A C 1
ATOM 845 O O . LYS A 1 103 ? -1.856 9.417 11.814 1.00 95.31 103 LYS A O 1
ATOM 850 N N . TYR A 1 104 ? -3.985 9.178 11.175 1.00 95.50 104 TYR A N 1
ATOM 851 C CA . TYR A 1 104 ? -4.407 8.606 12.459 1.00 95.50 104 TYR A CA 1
ATOM 852 C C . TYR A 1 104 ? -3.692 7.296 12.790 1.00 95.50 104 TYR A C 1
ATOM 854 O O . TYR A 1 104 ? -3.389 7.048 13.954 1.00 95.50 104 TYR A O 1
ATOM 862 N N . VAL A 1 105 ? -3.441 6.453 11.787 1.00 95.81 105 VAL A N 1
ATOM 863 C CA . VAL A 1 105 ? -2.711 5.196 11.983 1.00 95.81 105 VAL A CA 1
ATOM 864 C C . VAL A 1 105 ? -1.234 5.456 12.278 1.00 95.81 105 VAL A C 1
ATOM 866 O O . VAL A 1 105 ? -0.707 4.866 13.214 1.00 95.81 105 VAL A O 1
ATOM 869 N N . ASP A 1 106 ? -0.593 6.361 11.539 1.00 94.38 106 ASP A N 1
ATOM 870 C CA . ASP A 1 106 ? 0.808 6.748 11.735 1.00 94.38 106 ASP A CA 1
ATOM 871 C C . ASP A 1 106 ? 1.047 7.351 13.127 1.00 94.38 106 ASP A C 1
ATOM 873 O O . ASP A 1 106 ? 1.912 6.876 13.862 1.00 94.38 106 ASP A O 1
ATOM 877 N N . ASP A 1 107 ? 0.215 8.317 13.534 1.00 93.88 107 ASP A N 1
ATOM 878 C CA . ASP A 1 107 ? 0.275 8.942 14.861 1.00 93.88 107 ASP A CA 1
ATOM 879 C C . ASP A 1 107 ? 0.142 7.883 15.974 1.00 93.88 107 ASP A C 1
ATOM 881 O O . ASP A 1 107 ? 0.898 7.888 16.946 1.00 93.88 107 ASP A O 1
ATOM 885 N N . TYR A 1 108 ? -0.787 6.930 15.817 1.00 94.25 108 TYR A N 1
ATOM 886 C CA . TYR A 1 108 ? -1.011 5.869 16.801 1.00 94.25 108 TYR A CA 1
ATOM 887 C C . TYR A 1 108 ? 0.139 4.857 16.856 1.00 94.25 108 TYR A C 1
ATOM 889 O O . TYR A 1 108 ? 0.591 4.505 17.941 1.00 94.25 108 TYR A O 1
ATOM 897 N N . ILE A 1 109 ? 0.629 4.372 15.711 1.00 92.88 109 ILE A N 1
ATOM 898 C CA . ILE A 1 109 ? 1.711 3.376 15.682 1.00 92.88 109 ILE A CA 1
ATOM 899 C C . ILE A 1 109 ? 3.007 3.976 16.237 1.00 92.88 109 ILE A C 1
ATOM 901 O O . ILE A 1 109 ? 3.693 3.320 17.025 1.00 92.88 109 ILE A O 1
ATOM 905 N N . ASN A 1 110 ? 3.320 5.221 15.870 1.00 88.19 110 ASN A N 1
ATOM 906 C CA . ASN A 1 110 ? 4.528 5.893 16.339 1.00 88.19 110 ASN A CA 1
ATOM 907 C C . ASN A 1 110 ? 4.447 6.290 17.819 1.00 88.19 110 ASN A C 1
ATOM 909 O O . ASN A 1 110 ? 5.483 6.299 18.480 1.00 88.19 110 ASN A O 1
ATOM 913 N N . GLY A 1 111 ? 3.251 6.603 18.331 1.00 89.00 111 GLY A N 1
ATOM 914 C CA . GLY A 1 111 ? 3.042 6.952 19.738 1.00 89.00 111 GLY A CA 1
ATOM 915 C C . GLY A 1 111 ? 2.964 5.746 20.677 1.00 89.00 111 GLY A C 1
ATOM 916 O O . GLY A 1 111 ? 3.556 5.771 21.751 1.00 89.00 111 GLY A O 1
ATOM 917 N N . GLU A 1 112 ? 2.265 4.683 20.273 1.00 87.62 112 GLU A N 1
ATOM 918 C CA . GLU A 1 112 ? 1.849 3.607 21.189 1.00 87.62 112 GLU A CA 1
ATOM 919 C C . GLU A 1 112 ? 2.540 2.259 20.939 1.00 87.62 112 GLU A C 1
ATOM 921 O O . GLU A 1 112 ? 2.513 1.391 21.809 1.00 87.62 112 GLU A O 1
ATOM 926 N N . ILE A 1 113 ? 3.114 2.030 19.751 1.00 87.69 113 ILE A N 1
ATOM 927 C CA . ILE A 1 113 ? 3.601 0.696 19.354 1.00 87.69 113 ILE A CA 1
ATOM 928 C C . ILE A 1 113 ? 5.111 0.681 19.166 1.00 87.69 113 ILE A C 1
ATOM 930 O O . ILE A 1 113 ? 5.829 0.026 19.919 1.00 87.69 113 ILE A O 1
ATOM 934 N N . LYS A 1 114 ? 5.599 1.353 18.123 1.00 86.88 114 LYS A N 1
ATOM 935 C CA . LYS A 1 114 ? 7.024 1.411 17.806 1.00 86.88 114 LYS A CA 1
ATOM 936 C C . LYS A 1 114 ? 7.298 2.689 17.013 1.00 86.88 114 LYS A C 1
ATOM 938 O O . LYS A 1 114 ? 6.821 2.795 15.876 1.00 86.88 114 LYS A O 1
ATOM 943 N N . PRO A 1 115 ? 8.085 3.627 17.565 1.00 85.38 115 PRO A N 1
ATOM 944 C CA . PRO A 1 115 ? 8.451 4.851 16.867 1.00 85.38 115 PRO A CA 1
ATOM 945 C C . PRO A 1 115 ? 9.060 4.567 15.493 1.00 85.38 115 PRO A C 1
ATOM 947 O O . PRO A 1 115 ? 9.847 3.631 15.341 1.00 85.38 115 PRO A O 1
ATOM 950 N N . LYS A 1 116 ? 8.690 5.385 14.501 1.00 84.38 116 LYS A N 1
ATOM 951 C CA . LYS A 1 116 ? 9.168 5.361 13.105 1.00 84.38 116 LYS A CA 1
ATOM 952 C C . LYS A 1 116 ? 8.881 4.076 12.314 1.00 84.38 116 LYS A C 1
ATOM 954 O O . LYS A 1 116 ? 9.225 4.007 11.141 1.00 84.38 116 LYS A O 1
ATOM 959 N N . SER A 1 117 ? 8.211 3.084 12.899 1.00 86.31 117 SER A N 1
ATOM 960 C CA . SER A 1 117 ? 8.023 1.767 12.268 1.00 86.31 117 SER A CA 1
ATOM 961 C C . SER A 1 117 ? 7.049 1.753 11.089 1.00 86.31 117 SER A C 1
ATOM 963 O O . SER A 1 117 ? 7.078 0.828 10.283 1.00 86.31 117 SER A O 1
ATOM 965 N N . PHE A 1 118 ? 6.184 2.763 10.977 1.00 92.19 118 PHE A N 1
ATOM 966 C CA . PHE A 1 118 ? 5.202 2.855 9.897 1.00 92.19 118 PHE A CA 1
ATOM 967 C C . PHE A 1 118 ? 5.594 3.856 8.802 1.00 92.19 118 PHE A C 1
ATOM 969 O O . PHE A 1 118 ? 4.922 3.926 7.772 1.00 92.19 118 PHE A O 1
ATOM 976 N N . LEU A 1 119 ? 6.685 4.609 8.986 1.00 91.25 119 LEU A N 1
ATOM 977 C CA . LEU A 1 119 ? 7.004 5.741 8.117 1.00 91.25 119 LEU A CA 1
ATOM 978 C C . LEU A 1 119 ? 7.312 5.301 6.678 1.00 91.25 119 LEU A C 1
ATOM 980 O O . LEU A 1 119 ? 6.748 5.865 5.746 1.00 91.25 119 LEU A O 1
ATOM 984 N N . ALA A 1 120 ? 8.104 4.242 6.485 1.00 89.94 120 ALA A N 1
ATOM 985 C CA . ALA A 1 120 ? 8.373 3.701 5.148 1.00 89.94 120 ALA A CA 1
ATOM 986 C C . ALA A 1 120 ? 7.084 3.236 4.444 1.00 89.94 120 ALA A C 1
ATOM 988 O O . ALA A 1 120 ? 6.853 3.546 3.277 1.00 89.94 120 ALA A O 1
ATOM 989 N N . THR A 1 121 ? 6.186 2.550 5.157 1.00 93.44 121 THR A N 1
ATOM 990 C CA . THR A 1 121 ? 4.881 2.149 4.605 1.00 93.44 121 THR A CA 1
ATOM 991 C C . THR A 1 121 ? 4.039 3.365 4.233 1.00 93.44 121 THR A C 1
ATOM 993 O O . THR A 1 121 ? 3.433 3.391 3.164 1.00 93.44 121 THR A O 1
ATOM 996 N N . LYS A 1 122 ? 4.025 4.401 5.076 1.00 95.31 122 LYS A N 1
ATOM 997 C CA . LYS A 1 122 ? 3.302 5.644 4.805 1.00 95.31 122 LYS A CA 1
ATOM 998 C C . LYS A 1 122 ? 3.805 6.348 3.550 1.00 95.31 122 LYS A C 1
ATOM 1000 O O . LYS A 1 122 ? 2.985 6.733 2.716 1.00 95.31 122 LYS A O 1
ATOM 1005 N N . GLU A 1 123 ? 5.117 6.481 3.397 1.00 94.12 123 GLU A N 1
ATOM 1006 C CA . GLU A 1 123 ? 5.715 7.125 2.226 1.00 94.12 123 GLU A CA 1
ATOM 1007 C C . GLU A 1 123 ? 5.490 6.311 0.944 1.00 94.12 123 GLU A C 1
ATOM 1009 O O . GLU A 1 123 ? 5.087 6.868 -0.079 1.00 94.12 123 GLU A O 1
ATOM 1014 N N . ASN A 1 124 ? 5.629 4.980 1.006 1.00 94.75 124 ASN A N 1
ATOM 1015 C CA . ASN A 1 124 ? 5.291 4.086 -0.105 1.00 94.75 124 ASN A CA 1
ATOM 1016 C C . ASN A 1 124 ? 3.834 4.285 -0.570 1.00 94.75 124 ASN A C 1
ATOM 1018 O O . ASN A 1 124 ? 3.587 4.524 -1.753 1.00 94.75 124 ASN A O 1
ATOM 1022 N N . LEU A 1 125 ? 2.866 4.273 0.352 1.00 96.44 125 LEU A N 1
ATOM 1023 C CA . LEU A 1 125 ? 1.461 4.501 -0.000 1.00 96.44 125 LEU A CA 1
ATOM 1024 C C . LEU A 1 125 ? 1.203 5.932 -0.496 1.00 96.44 125 LEU A C 1
ATOM 1026 O O . LEU A 1 125 ? 0.348 6.141 -1.356 1.00 96.44 125 LEU A O 1
ATOM 1030 N N . GLY A 1 126 ? 1.951 6.919 0.002 1.00 95.00 126 GLY A N 1
ATOM 1031 C CA . GLY A 1 126 ? 1.918 8.297 -0.488 1.00 95.00 126 GLY A CA 1
ATOM 1032 C C . GLY 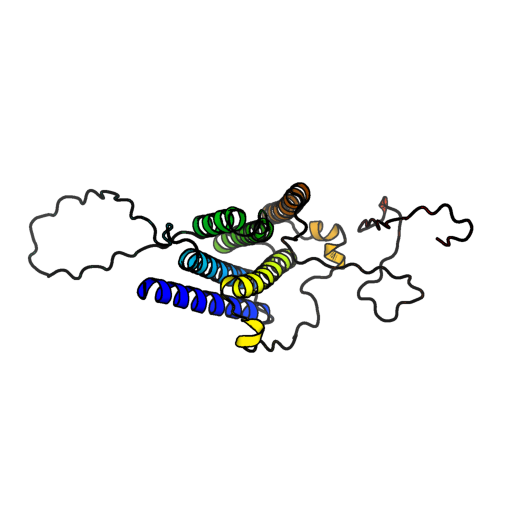A 1 126 ? 2.363 8.423 -1.950 1.00 95.00 126 GLY A C 1
ATOM 1033 O O . GLY A 1 126 ? 1.725 9.138 -2.730 1.00 95.00 126 GLY A O 1
ATOM 1034 N N . LEU A 1 127 ? 3.411 7.693 -2.345 1.00 91.56 127 LEU A N 1
ATOM 1035 C CA . LEU A 1 127 ? 3.891 7.620 -3.730 1.00 91.56 127 LEU A CA 1
ATOM 1036 C C . LEU A 1 127 ? 2.874 6.925 -4.643 1.00 91.56 127 LEU A C 1
ATOM 1038 O O . LEU A 1 127 ? 2.540 7.458 -5.703 1.00 91.56 127 LEU A O 1
ATOM 1042 N N . ILE A 1 128 ? 2.303 5.800 -4.203 1.00 92.38 128 ILE A N 1
ATOM 1043 C CA . ILE A 1 128 ? 1.263 5.081 -4.958 1.00 92.38 128 ILE A CA 1
ATOM 1044 C C . ILE A 1 128 ? 0.012 5.947 -5.121 1.00 92.38 128 ILE A C 1
ATOM 1046 O O . ILE A 1 128 ? -0.546 6.021 -6.213 1.00 92.38 128 ILE A O 1
ATOM 1050 N N . LYS A 1 129 ? -0.416 6.660 -4.072 1.00 93.06 129 LYS A N 1
ATOM 1051 C CA . LYS A 1 129 ? -1.533 7.612 -4.146 1.00 93.06 129 LYS A CA 1
ATOM 1052 C C . LYS A 1 129 ? -1.250 8.734 -5.146 1.00 93.06 129 LYS A C 1
ATOM 1054 O O . LYS A 1 129 ? -2.143 9.125 -5.896 1.00 93.06 129 LYS A O 1
ATOM 1059 N N . TYR A 1 130 ? -0.029 9.268 -5.148 1.00 89.31 130 TYR A N 1
ATOM 1060 C CA . TYR A 1 130 ? 0.375 10.300 -6.100 1.00 89.31 130 TYR A CA 1
ATOM 1061 C C . TYR A 1 130 ? 0.267 9.790 -7.543 1.00 89.31 130 TYR A C 1
ATOM 1063 O O . TYR A 1 130 ? -0.386 10.435 -8.361 1.00 89.31 130 TYR A O 1
ATOM 1071 N N . TYR A 1 131 ? 0.796 8.595 -7.824 1.00 86.62 131 TYR A N 1
ATOM 1072 C CA . TYR A 1 131 ? 0.642 7.955 -9.132 1.00 86.62 131 TYR A CA 1
ATOM 1073 C C . TYR A 1 131 ? -0.828 7.683 -9.478 1.00 86.62 131 TYR A C 1
ATOM 1075 O O . TYR A 1 131 ? -1.272 8.045 -10.562 1.00 86.62 131 TYR A O 1
ATOM 1083 N N . ARG A 1 132 ? -1.617 7.141 -8.539 1.00 87.69 132 ARG A N 1
ATOM 1084 C CA . ARG A 1 132 ? -3.061 6.894 -8.697 1.00 87.69 132 ARG A CA 1
ATOM 1085 C C . ARG A 1 132 ? -3.809 8.150 -9.116 1.00 87.69 132 ARG A C 1
ATOM 1087 O O . ARG A 1 132 ? -4.673 8.083 -9.980 1.00 87.69 132 ARG A O 1
ATOM 1094 N N . ASN A 1 133 ? -3.526 9.276 -8.466 1.00 83.81 133 ASN A N 1
ATOM 1095 C CA . ASN A 1 133 ? -4.177 10.541 -8.783 1.00 83.81 133 ASN A CA 1
ATOM 1096 C C . ASN A 1 133 ? -3.779 11.029 -10.176 1.00 83.81 133 ASN A C 1
ATOM 1098 O O . ASN A 1 133 ? -4.638 11.517 -10.896 1.00 83.81 133 ASN A O 1
ATOM 1102 N N . ASN A 1 134 ? -2.522 10.847 -10.578 1.00 77.38 134 ASN A N 1
ATOM 1103 C CA . ASN A 1 134 ? -2.098 11.197 -11.929 1.00 77.38 134 ASN A CA 1
ATOM 1104 C C . ASN A 1 134 ? -2.772 10.292 -12.962 1.00 77.38 134 ASN A C 1
ATOM 1106 O O . ASN A 1 134 ? -3.424 10.806 -13.848 1.00 77.38 134 ASN A O 1
ATOM 1110 N N . VAL A 1 135 ? -2.733 8.972 -12.800 1.00 72.31 135 VAL A N 1
ATOM 1111 C CA . VAL A 1 135 ? -3.360 8.005 -13.718 1.00 72.31 135 VAL A CA 1
ATOM 1112 C C . VAL A 1 135 ? -4.878 8.164 -13.831 1.00 72.31 135 VAL A C 1
ATOM 1114 O O . VAL A 1 135 ? -5.447 8.023 -14.910 1.00 72.31 135 VAL A O 1
ATOM 1117 N N . ALA A 1 136 ? -5.558 8.440 -12.717 1.00 61.97 136 ALA A N 1
ATOM 1118 C CA . ALA A 1 136 ? -7.005 8.637 -12.716 1.00 61.97 136 ALA A CA 1
ATOM 1119 C C . ALA A 1 136 ? -7.425 9.955 -13.393 1.00 61.97 136 ALA A C 1
ATOM 1121 O O . ALA A 1 136 ? -8.600 10.119 -13.723 1.00 61.97 136 ALA A O 1
ATOM 1122 N N . HIS A 1 137 ? -6.494 10.899 -13.569 1.00 56.75 137 HIS A N 1
ATOM 1123 C CA . HIS A 1 137 ? -6.774 12.250 -14.059 1.00 56.75 137 HIS A CA 1
ATOM 1124 C C . HIS A 1 137 ? -5.946 12.657 -15.296 1.00 56.75 137 HIS A C 1
ATOM 1126 O O . HIS A 1 137 ? -6.189 13.728 -15.848 1.00 56.75 137 HIS A O 1
ATOM 1132 N N . PHE A 1 138 ? -4.996 11.830 -15.746 1.00 51.06 138 PHE A N 1
ATOM 1133 C CA . PHE A 1 138 ? -4.037 12.112 -16.817 1.00 51.06 138 PHE A CA 1
ATOM 1134 C C . PHE A 1 138 ? -3.404 10.816 -17.371 1.00 51.06 138 PHE A C 1
ATOM 1136 O O . PHE A 1 138 ? -3.280 9.822 -16.656 1.00 51.06 138 PHE A O 1
ATOM 1143 N N . TYR A 1 139 ? -2.998 10.812 -18.645 1.00 49.47 139 TYR A N 1
ATOM 1144 C CA . TYR A 1 139 ? -2.295 9.669 -19.243 1.00 49.47 139 TYR A CA 1
ATOM 1145 C C . TYR A 1 139 ? -0.840 9.643 -18.759 1.00 49.47 139 TYR A C 1
ATOM 1147 O O . TYR A 1 139 ? -0.221 10.696 -18.627 1.00 49.47 139 TYR A O 1
ATOM 1155 N N . ASN A 1 140 ? -0.291 8.461 -18.478 1.00 57.25 140 ASN A N 1
ATOM 1156 C CA . ASN A 1 140 ? 1.097 8.321 -18.041 1.00 57.25 140 ASN A CA 1
ATOM 1157 C C . ASN A 1 140 ? 1.889 7.486 -19.055 1.00 57.25 140 ASN A C 1
ATOM 1159 O O . ASN A 1 140 ? 1.346 6.550 -19.640 1.00 57.25 140 ASN A O 1
ATOM 1163 N N . GLU A 1 141 ? 3.163 7.828 -19.263 1.00 62.28 141 GLU A N 1
ATOM 1164 C CA . GLU A 1 141 ? 4.108 6.950 -19.969 1.00 62.28 141 GLU A CA 1
ATOM 1165 C C . GLU A 1 141 ? 4.304 5.646 -19.172 1.00 62.28 141 GLU A C 1
ATOM 1167 O O . GLU A 1 141 ? 3.966 5.568 -17.985 1.00 62.28 141 GLU A O 1
ATOM 1172 N N . ALA A 1 142 ? 4.838 4.608 -19.821 1.00 63.19 142 ALA A N 1
ATOM 1173 C CA . ALA A 1 142 ? 5.020 3.283 -19.233 1.00 63.19 142 ALA A CA 1
ATOM 1174 C C . ALA A 1 142 ? 6.062 3.288 -18.091 1.00 63.19 142 ALA A C 1
ATOM 1176 O O . ALA A 1 142 ? 7.222 2.945 -18.280 1.00 63.19 142 ALA A O 1
ATOM 1177 N N . LEU A 1 143 ? 5.625 3.648 -16.881 1.00 67.75 143 LEU A N 1
ATOM 1178 C CA . LEU A 1 143 ? 6.378 3.573 -15.618 1.00 67.75 143 LEU A CA 1
ATOM 1179 C C . LEU A 1 143 ? 6.228 2.203 -14.935 1.00 67.75 143 LEU A C 1
ATOM 1181 O O . LEU A 1 143 ? 6.232 2.087 -13.709 1.00 67.75 143 LEU A O 1
ATOM 1185 N N . GLU A 1 144 ? 6.019 1.151 -15.722 1.00 70.62 144 GLU A N 1
ATOM 1186 C CA . GLU A 1 144 ? 5.709 -0.187 -15.213 1.00 70.62 144 GLU A CA 1
ATOM 1187 C C . GLU A 1 144 ? 6.728 -0.716 -14.187 1.00 70.62 144 GLU A C 1
ATOM 1189 O O . GLU A 1 144 ? 6.276 -1.271 -13.183 1.00 70.62 144 GLU A O 1
ATOM 1194 N N . PRO A 1 145 ? 8.057 -0.528 -14.348 1.00 71.31 145 PRO A N 1
ATOM 1195 C CA . PRO A 1 145 ? 9.038 -1.028 -13.383 1.00 71.31 145 PRO A CA 1
ATOM 1196 C C . PRO A 1 145 ? 8.921 -0.331 -12.021 1.00 71.31 145 PRO A C 1
ATOM 1198 O O . PRO A 1 145 ? 8.829 -0.995 -10.987 1.00 71.31 145 PRO A O 1
ATOM 1201 N N . ASP A 1 146 ? 8.845 1.001 -12.006 1.00 75.19 146 ASP A N 1
ATOM 1202 C CA . ASP A 1 146 ? 8.749 1.801 -10.779 1.00 75.19 146 ASP A CA 1
ATOM 1203 C C . ASP A 1 146 ? 7.458 1.512 -10.013 1.00 75.19 146 ASP A C 1
ATOM 1205 O O . ASP A 1 146 ? 7.450 1.326 -8.790 1.00 75.19 146 ASP A O 1
ATOM 1209 N N . ILE A 1 147 ? 6.346 1.422 -10.744 1.00 82.31 147 ILE A N 1
ATOM 1210 C CA . ILE A 1 147 ? 5.034 1.143 -10.162 1.00 82.31 147 ILE A CA 1
ATOM 1211 C C . ILE A 1 147 ? 4.940 -0.288 -9.675 1.00 82.31 147 ILE A C 1
ATOM 1213 O O . ILE A 1 147 ? 4.410 -0.512 -8.585 1.00 82.31 147 ILE A O 1
ATOM 1217 N N . PHE A 1 148 ? 5.503 -1.243 -10.414 1.00 82.62 148 PHE A N 1
ATOM 1218 C CA . PHE A 1 148 ? 5.635 -2.615 -9.950 1.00 82.62 148 PHE A CA 1
ATOM 1219 C C . PHE A 1 148 ? 6.351 -2.675 -8.600 1.00 82.62 148 PHE A C 1
ATOM 1221 O O . PHE A 1 148 ? 5.818 -3.268 -7.662 1.00 82.62 148 PHE A O 1
ATOM 1228 N N . MET A 1 149 ? 7.511 -2.024 -8.462 1.00 79.88 149 MET A N 1
ATOM 1229 C CA . MET A 1 149 ? 8.277 -2.057 -7.213 1.00 79.88 149 MET A CA 1
ATOM 1230 C C . MET A 1 149 ? 7.507 -1.448 -6.037 1.00 79.88 149 MET A C 1
ATOM 1232 O O . MET A 1 149 ? 7.527 -2.002 -4.933 1.00 79.88 149 MET A O 1
ATOM 1236 N N . LEU A 1 150 ? 6.819 -0.322 -6.257 1.00 86.94 150 LEU A N 1
ATOM 1237 C CA . LEU A 1 150 ? 6.004 0.328 -5.229 1.00 86.94 150 LEU A CA 1
ATOM 1238 C C . LEU A 1 150 ? 4.820 -0.552 -4.815 1.00 86.94 150 LEU A C 1
ATOM 1240 O O . LEU A 1 150 ? 4.601 -0.765 -3.621 1.00 86.94 150 LEU A O 1
ATOM 1244 N N . VAL A 1 151 ? 4.081 -1.087 -5.790 1.00 89.62 151 VAL A N 1
ATOM 1245 C CA . VAL A 1 151 ? 2.914 -1.953 -5.575 1.00 89.62 151 VAL A CA 1
ATOM 1246 C C . VAL A 1 151 ? 3.308 -3.257 -4.887 1.00 89.62 151 VAL A C 1
ATOM 1248 O O . VAL A 1 151 ? 2.644 -3.660 -3.933 1.00 89.62 151 VAL A O 1
ATOM 1251 N N . ALA A 1 152 ? 4.392 -3.900 -5.321 1.00 86.75 152 ALA A N 1
ATOM 1252 C CA . ALA A 1 152 ? 4.887 -5.129 -4.714 1.0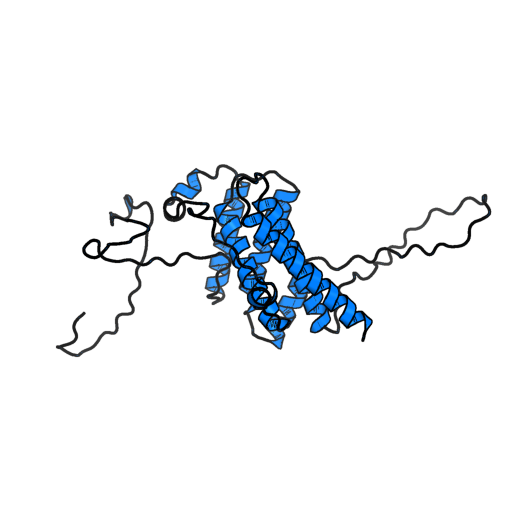0 86.75 152 ALA A CA 1
ATOM 1253 C C . ALA A 1 152 ? 5.274 -4.898 -3.247 1.00 86.75 152 ALA A C 1
ATOM 1255 O O . ALA A 1 152 ? 4.872 -5.667 -2.370 1.00 86.75 152 ALA A O 1
ATOM 1256 N N . ARG A 1 153 ? 5.970 -3.790 -2.950 1.00 87.69 153 ARG A N 1
ATOM 1257 C CA . ARG A 1 153 ? 6.299 -3.413 -1.569 1.00 87.69 153 ARG A CA 1
ATOM 1258 C C .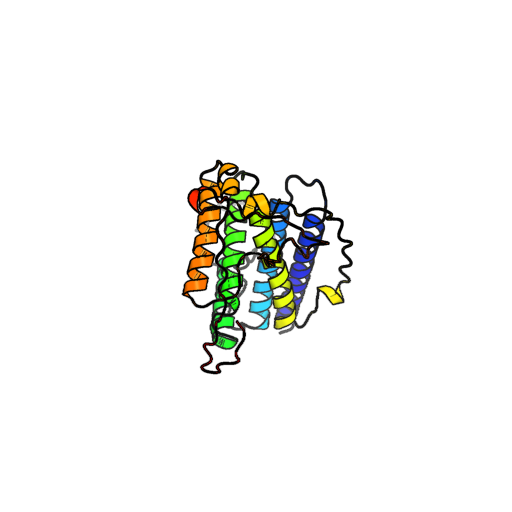 ARG A 1 153 ? 5.045 -3.144 -0.735 1.00 87.69 153 ARG A C 1
ATOM 1260 O O . ARG A 1 153 ? 4.944 -3.652 0.380 1.00 87.69 153 ARG A O 1
ATOM 1267 N N . ALA A 1 154 ? 4.063 -2.428 -1.284 1.00 93.94 154 ALA A N 1
ATOM 1268 C CA . ALA A 1 154 ? 2.782 -2.186 -0.620 1.00 93.94 154 ALA A CA 1
ATOM 1269 C C . ALA A 1 154 ? 2.016 -3.483 -0.337 1.00 93.94 154 ALA A C 1
ATOM 1271 O O . ALA A 1 154 ? 1.366 -3.597 0.702 1.00 93.94 154 ALA A O 1
ATOM 1272 N N . ALA A 1 155 ? 2.083 -4.457 -1.246 1.00 92.62 155 ALA A N 1
ATOM 1273 C CA . ALA A 1 155 ? 1.417 -5.740 -1.092 1.00 92.62 155 ALA A CA 1
ATOM 1274 C C . ALA A 1 155 ? 2.050 -6.594 0.018 1.00 92.62 155 ALA A C 1
ATOM 1276 O O . ALA A 1 155 ? 1.320 -7.196 0.805 1.00 92.62 155 ALA A O 1
ATOM 1277 N N . LEU A 1 156 ? 3.384 -6.609 0.120 1.00 90.19 156 LEU A N 1
ATOM 1278 C CA . LEU A 1 156 ? 4.101 -7.274 1.215 1.00 90.19 156 LEU A CA 1
ATOM 1279 C C . LEU A 1 156 ? 3.770 -6.627 2.564 1.00 90.19 156 LEU A C 1
ATOM 1281 O O . LEU A 1 156 ? 3.324 -7.305 3.491 1.00 90.19 156 LEU A O 1
ATOM 1285 N N . ASN A 1 157 ? 3.879 -5.298 2.635 1.00 93.12 157 ASN A N 1
ATOM 1286 C CA . ASN A 1 157 ? 3.563 -4.539 3.843 1.00 93.12 157 ASN A CA 1
ATOM 1287 C C . ASN A 1 157 ? 2.097 -4.738 4.269 1.00 93.12 157 ASN A C 1
ATOM 1289 O O . ASN A 1 157 ? 1.791 -4.714 5.459 1.00 93.12 157 ASN A O 1
ATOM 1293 N N . PHE A 1 158 ? 1.179 -4.952 3.317 1.00 95.81 158 PHE A N 1
ATOM 1294 C CA . PHE A 1 158 ? -0.233 -5.203 3.609 1.00 95.81 158 PHE A CA 1
ATOM 1295 C C . PHE A 1 158 ? -0.417 -6.531 4.341 1.00 95.81 158 PHE A C 1
ATOM 1297 O O . PHE A 1 158 ? -1.074 -6.574 5.380 1.00 95.81 158 PHE A O 1
ATOM 1304 N N . VAL A 1 159 ? 0.195 -7.608 3.839 1.00 92.50 159 VAL A N 1
ATOM 1305 C CA . VAL A 1 159 ? 0.141 -8.934 4.476 1.00 92.50 159 VAL A CA 1
ATOM 1306 C C . VAL A 1 159 ? 0.677 -8.858 5.904 1.00 92.50 159 VAL A C 1
ATOM 1308 O O . VAL A 1 159 ? 0.017 -9.317 6.840 1.00 92.50 159 VAL A O 1
ATOM 1311 N N . GLU A 1 160 ? 1.832 -8.216 6.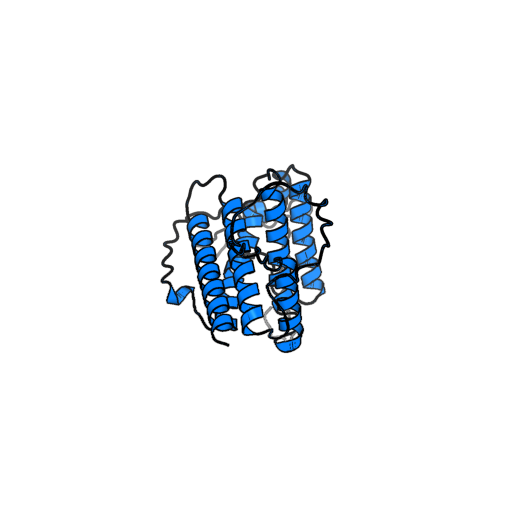088 1.00 91.69 160 GLU A N 1
ATOM 1312 C CA . GLU A 1 160 ? 2.438 -8.018 7.407 1.00 91.69 160 GLU A CA 1
ATOM 1313 C C . GLU A 1 160 ? 1.533 -7.201 8.337 1.00 91.69 160 GLU A C 1
ATOM 1315 O O . GLU A 1 160 ? 1.309 -7.592 9.485 1.00 91.69 160 GLU A O 1
ATOM 1320 N N . PHE A 1 161 ? 0.939 -6.113 7.838 1.00 95.75 161 PHE A N 1
ATOM 1321 C CA . PHE A 1 161 ? 0.012 -5.269 8.591 1.00 95.75 161 PHE A CA 1
ATOM 1322 C C . PHE A 1 161 ? -1.227 -6.050 9.052 1.00 95.75 161 PHE A C 1
ATOM 1324 O O . PHE A 1 161 ? -1.618 -5.980 10.224 1.00 95.75 161 PHE A O 1
ATOM 1331 N N . ILE A 1 162 ? -1.837 -6.839 8.161 1.00 95.62 162 ILE A N 1
ATOM 1332 C CA . ILE A 1 162 ? -3.007 -7.661 8.488 1.00 95.62 162 ILE A CA 1
ATOM 1333 C C . ILE A 1 162 ? -2.651 -8.745 9.512 1.00 95.62 162 ILE A C 1
ATOM 1335 O O . ILE A 1 162 ? -3.375 -8.927 10.502 1.00 95.62 162 ILE A O 1
ATOM 1339 N N . LYS A 1 163 ? -1.502 -9.403 9.349 1.00 93.50 163 LYS A N 1
ATOM 1340 C CA . LYS A 1 163 ? -1.008 -10.414 10.289 1.00 93.50 163 LYS A CA 1
ATOM 1341 C C . LYS A 1 163 ? -0.728 -9.821 11.665 1.00 93.50 163 LYS A C 1
ATOM 1343 O O . LYS A 1 163 ? -1.206 -10.344 12.676 1.00 93.50 163 LYS A O 1
ATOM 1348 N N . LEU A 1 164 ? -0.033 -8.687 11.720 1.00 94.12 164 LEU A N 1
ATOM 1349 C CA . LEU A 1 164 ? 0.347 -8.028 12.966 1.00 94.12 164 LEU A CA 1
ATOM 1350 C C . LEU A 1 164 ? -0.875 -7.527 13.745 1.00 94.12 164 LEU A C 1
ATOM 1352 O O . LEU A 1 164 ? -1.027 -7.849 14.933 1.00 94.12 164 LEU A O 1
ATOM 1356 N N . PHE A 1 165 ? -1.763 -6.785 13.077 1.00 95.06 165 PHE A N 1
ATOM 1357 C CA . PHE A 1 165 ? -2.847 -6.041 13.722 1.00 95.06 165 PHE A CA 1
ATOM 1358 C C . PHE A 1 165 ? -4.195 -6.746 13.711 1.00 95.06 165 PHE A C 1
ATOM 1360 O O . PHE A 1 165 ? -5.046 -6.452 14.546 1.00 95.06 165 PHE A O 1
ATOM 1367 N N . PHE A 1 166 ? -4.435 -7.705 12.824 1.00 94.69 166 PHE A N 1
ATOM 1368 C CA . PHE A 1 166 ? -5.698 -8.445 12.792 1.00 94.69 166 PHE A CA 1
ATOM 1369 C C . PHE A 1 166 ? -5.546 -9.926 13.115 1.00 94.69 166 PHE A C 1
ATOM 1371 O O . PHE A 1 166 ? -6.575 -10.571 13.303 1.00 94.69 166 PHE A O 1
ATOM 1378 N N . LYS A 1 167 ? -4.309 -10.415 13.306 1.00 94.19 167 LYS A N 1
ATOM 1379 C CA . LYS A 1 167 ? -4.004 -11.818 13.635 1.00 94.19 167 LYS A CA 1
ATOM 1380 C C . LYS A 1 167 ? -4.608 -12.782 12.606 1.00 94.19 167 LYS A C 1
ATOM 1382 O O . LYS A 1 167 ? -5.137 -13.823 12.973 1.00 94.19 167 LYS A O 1
ATOM 1387 N N . LYS A 1 168 ? -4.566 -12.380 11.333 1.00 90.50 168 LYS A N 1
ATOM 1388 C CA . LYS A 1 168 ? -5.001 -13.171 10.180 1.00 90.50 168 LYS A CA 1
ATOM 1389 C C . LYS A 1 168 ? -3.826 -13.378 9.242 1.00 90.50 168 LYS A C 1
ATOM 1391 O O . LYS A 1 168 ? -3.182 -12.394 8.880 1.00 90.50 168 LYS A O 1
ATOM 1396 N N . ASP A 1 169 ? -3.569 -14.617 8.856 1.00 88.88 169 ASP A N 1
ATOM 1397 C CA . ASP A 1 169 ? -2.537 -14.931 7.876 1.00 88.88 169 ASP A CA 1
ATOM 1398 C C . ASP A 1 169 ? -3.214 -15.143 6.529 1.00 88.88 169 ASP A C 1
ATOM 1400 O O . ASP A 1 169 ? -3.509 -16.258 6.131 1.00 88.88 169 ASP A O 1
ATOM 1404 N N . ILE A 1 170 ? -3.506 -14.045 5.834 1.00 86.81 170 ILE A N 1
ATOM 1405 C CA . ILE A 1 170 ? -4.306 -14.097 4.604 1.00 86.81 170 ILE A CA 1
ATOM 1406 C C . ILE A 1 170 ? -3.651 -14.930 3.496 1.00 86.81 170 ILE A C 1
ATOM 1408 O O . ILE A 1 170 ? -4.355 -15.427 2.629 1.00 86.81 170 ILE A O 1
ATOM 1412 N N . ILE A 1 171 ? -2.328 -15.117 3.526 1.00 82.12 171 ILE A N 1
ATOM 1413 C CA . ILE A 1 171 ? -1.632 -15.956 2.544 1.00 82.12 171 ILE A CA 1
ATOM 1414 C C . ILE A 1 171 ? -1.892 -17.438 2.826 1.00 82.12 171 ILE A C 1
ATOM 1416 O O . ILE A 1 171 ? -2.184 -18.191 1.898 1.00 82.12 171 ILE A O 1
ATOM 1420 N N . ALA A 1 172 ? -1.825 -17.846 4.096 1.00 76.56 172 ALA A N 1
ATOM 1421 C CA . ALA A 1 172 ? -2.112 -19.219 4.503 1.00 76.56 172 ALA A CA 1
ATOM 1422 C C . ALA A 1 172 ? -3.619 -19.537 4.493 1.00 76.56 172 ALA A C 1
ATOM 1424 O O . ALA A 1 172 ? -4.016 -20.621 4.072 1.00 76.56 172 ALA A O 1
ATOM 1425 N N . ASP A 1 173 ? -4.447 -18.589 4.937 1.00 75.50 173 ASP A N 1
ATOM 1426 C CA . ASP A 1 173 ? -5.879 -18.778 5.187 1.00 75.50 173 ASP A CA 1
ATOM 1427 C C . ASP A 1 173 ? -6.702 -18.857 3.889 1.00 75.50 173 ASP A C 1
ATOM 1429 O O . ASP A 1 173 ? -7.707 -19.563 3.841 1.00 75.50 173 ASP A O 1
ATOM 1433 N N . GLU A 1 174 ? -6.295 -18.141 2.836 1.00 67.38 174 GLU A N 1
ATOM 1434 C CA . GLU A 1 174 ? -7.074 -18.011 1.589 1.00 67.38 174 GLU A CA 1
ATOM 1435 C C . GLU A 1 174 ? -6.497 -18.854 0.439 1.00 67.38 174 GLU A C 1
ATOM 1437 O O . GLU A 1 174 ? -6.992 -18.797 -0.685 1.00 67.38 174 GLU A O 1
ATOM 1442 N N . GLY A 1 175 ? -5.463 -19.664 0.708 1.00 55.72 175 GLY A N 1
ATOM 1443 C CA . GLY A 1 175 ? -4.945 -20.646 -0.247 1.00 55.72 175 GLY A CA 1
ATOM 1444 C C . GLY A 1 175 ? -4.474 -20.020 -1.559 1.00 55.72 175 GLY A C 1
ATOM 1445 O O . GLY A 1 175 ? -4.816 -20.511 -2.635 1.00 55.72 175 GLY A O 1
ATOM 1446 N N . LEU A 1 176 ? -3.711 -18.925 -1.486 1.00 59.62 176 LEU A N 1
ATOM 1447 C CA . LEU A 1 176 ? -3.168 -18.252 -2.664 1.00 59.62 176 LEU A CA 1
ATOM 1448 C C . LEU A 1 176 ? -2.064 -19.111 -3.312 1.00 59.62 176 LEU A C 1
ATOM 1450 O O . LEU A 1 176 ? -0.871 -18.863 -3.153 1.00 59.62 176 LEU A O 1
ATOM 1454 N N . PHE A 1 177 ? -2.468 -20.139 -4.056 1.00 55.06 177 PHE A N 1
ATOM 1455 C CA . PHE A 1 177 ? -1.587 -20.978 -4.864 1.00 55.06 177 PHE A CA 1
ATOM 1456 C C . PHE A 1 177 ? -1.398 -20.328 -6.236 1.00 55.06 177 PHE A C 1
ATOM 1458 O O . PHE A 1 177 ? -1.998 -20.731 -7.232 1.00 55.06 177 PHE A O 1
ATOM 1465 N N . ILE A 1 178 ? -0.579 -19.278 -6.298 1.00 53.56 178 ILE A N 1
ATOM 1466 C CA . ILE A 1 178 ? -0.160 -18.726 -7.588 1.00 53.56 178 ILE A CA 1
ATOM 1467 C C . ILE A 1 178 ? 0.890 -19.675 -8.166 1.00 53.56 178 ILE A C 1
ATOM 1469 O O . ILE A 1 178 ? 1.984 -19.800 -7.619 1.00 53.56 178 ILE A O 1
ATOM 1473 N N . MET A 1 179 ? 0.585 -20.328 -9.289 1.00 42.41 179 MET A N 1
ATOM 1474 C CA . MET A 1 179 ? 1.651 -20.850 -10.143 1.00 42.41 179 MET A CA 1
ATOM 1475 C C . MET A 1 179 ? 2.365 -19.643 -10.758 1.00 42.41 179 MET A C 1
ATOM 1477 O O . MET A 1 179 ? 1.696 -18.839 -11.415 1.00 42.41 179 MET A O 1
ATOM 1481 N N . PRO A 1 180 ? 3.684 -19.469 -10.561 1.00 40.66 180 PRO A N 1
ATOM 1482 C CA . PRO A 1 180 ? 4.406 -18.378 -11.193 1.00 40.66 180 PRO A CA 1
ATOM 1483 C C . PRO A 1 180 ? 4.394 -18.598 -12.711 1.00 40.66 180 PRO A C 1
ATOM 1485 O O . PRO A 1 180 ? 5.178 -19.366 -13.252 1.00 40.66 180 PRO A O 1
ATOM 1488 N N . LEU A 1 181 ? 3.488 -17.918 -13.414 1.00 41.78 181 LEU A N 1
ATOM 1489 C CA . LEU A 1 181 ? 3.457 -17.835 -14.881 1.00 41.78 181 LEU A CA 1
ATOM 1490 C C . LEU A 1 181 ? 4.378 -16.718 -15.409 1.00 41.78 181 LEU A C 1
ATOM 1492 O O . LEU A 1 181 ? 4.226 -16.252 -16.536 1.00 41.78 181 LEU A O 1
ATOM 1496 N N . GLY A 1 182 ? 5.337 -16.276 -14.594 1.00 43.16 182 GLY A N 1
ATOM 1497 C CA . GLY A 1 182 ? 6.325 -15.264 -14.946 1.00 43.16 182 GLY A CA 1
ATOM 1498 C C . GLY A 1 182 ? 7.683 -15.901 -15.200 1.00 43.16 182 GLY A C 1
ATOM 1499 O O . GLY A 1 182 ? 8.441 -16.118 -14.264 1.00 43.16 182 GLY A O 1
ATOM 1500 N N . PHE A 1 183 ? 8.011 -16.167 -16.465 1.00 42.72 183 PHE A N 1
ATOM 1501 C CA . PHE A 1 183 ? 9.367 -16.576 -16.862 1.00 42.72 183 PHE A CA 1
ATOM 1502 C C . PHE A 1 183 ? 10.316 -15.380 -17.067 1.00 42.72 183 PHE A C 1
ATOM 1504 O O . PHE A 1 183 ? 11.492 -15.578 -17.357 1.00 42.72 183 PHE A O 1
ATOM 1511 N N . LYS A 1 184 ? 9.817 -14.137 -16.954 1.00 46.19 184 LYS A N 1
ATOM 1512 C CA . LYS A 1 184 ? 10.592 -12.898 -17.109 1.00 46.19 184 LYS A CA 1
ATOM 1513 C C . LYS A 1 184 ? 10.075 -11.815 -16.163 1.00 46.19 184 LYS A C 1
ATOM 1515 O O . LYS A 1 184 ? 8.863 -11.649 -16.029 1.00 46.19 184 LYS A O 1
ATOM 1520 N N . LEU A 1 185 ? 10.994 -11.078 -15.541 1.00 54.09 185 LEU A N 1
ATOM 1521 C CA . LEU A 1 185 ? 10.686 -9.825 -14.848 1.00 54.09 185 LEU A CA 1
ATOM 1522 C C . LEU A 1 185 ? 10.065 -8.827 -15.849 1.00 54.09 185 LEU A C 1
ATOM 1524 O O . LEU A 1 185 ? 10.420 -8.869 -17.031 1.00 54.09 185 LEU A O 1
ATOM 1528 N N . PRO A 1 186 ? 9.149 -7.934 -15.420 1.00 54.25 186 PRO A N 1
ATOM 1529 C CA . PRO A 1 186 ? 8.520 -6.955 -16.316 1.00 54.25 186 PRO A CA 1
ATOM 1530 C C . PRO A 1 186 ? 9.500 -5.890 -16.841 1.00 54.25 186 PRO A C 1
ATOM 1532 O O . PRO A 1 186 ? 9.129 -5.062 -17.661 1.00 54.25 186 PRO A O 1
ATOM 1535 N N . PHE A 1 187 ? 10.750 -5.923 -16.387 1.00 58.75 187 PHE A N 1
ATOM 1536 C CA . PHE A 1 187 ? 11.856 -5.083 -16.827 1.00 58.75 187 PHE A CA 1
ATOM 1537 C C . PHE A 1 187 ? 13.138 -5.912 -16.841 1.00 58.75 187 PHE A C 1
ATOM 1539 O O . PHE A 1 187 ? 13.229 -6.950 -16.177 1.00 58.75 187 PHE A O 1
ATOM 1546 N N . LYS A 1 188 ? 14.141 -5.438 -17.577 1.00 58.81 188 LYS A N 1
ATOM 1547 C CA . LYS A 1 188 ? 15.494 -5.978 -17.493 1.00 58.81 188 LYS A CA 1
ATOM 1548 C C . LYS A 1 188 ? 16.238 -5.273 -16.361 1.00 58.81 188 LYS A C 1
ATOM 1550 O O . LYS A 1 188 ? 16.297 -4.042 -16.368 1.00 58.81 188 LYS A O 1
ATOM 1555 N N . PRO A 1 189 ? 16.802 -6.003 -15.389 1.00 60.03 189 PRO A N 1
ATOM 1556 C CA . PRO A 1 189 ? 17.646 -5.403 -14.363 1.00 60.03 189 PRO A CA 1
ATOM 1557 C C . PRO A 1 189 ? 18.787 -4.548 -14.939 1.00 60.03 189 PRO A C 1
ATOM 1559 O O . PRO A 1 189 ? 19.118 -3.524 -14.349 1.00 60.03 189 PRO A O 1
ATOM 1562 N N . GLU A 1 190 ? 19.343 -4.910 -16.106 1.00 58.34 190 GLU A N 1
ATOM 1563 C CA . GLU A 1 190 ? 20.380 -4.117 -16.795 1.00 58.34 190 GLU A CA 1
ATOM 1564 C C . GLU A 1 190 ? 19.940 -2.675 -17.090 1.00 58.34 190 GLU A C 1
ATOM 1566 O O . GLU A 1 190 ? 20.714 -1.734 -16.901 1.00 58.34 190 GLU A O 1
ATOM 1571 N N . ASP A 1 191 ? 18.688 -2.495 -17.521 1.00 59.31 191 ASP A N 1
ATOM 1572 C CA . ASP A 1 191 ? 18.137 -1.182 -17.870 1.00 59.31 191 ASP A CA 1
ATOM 1573 C C . ASP A 1 191 ? 18.004 -0.299 -16.620 1.00 59.31 191 ASP A C 1
ATOM 1575 O O . ASP A 1 191 ? 18.198 0.912 -16.687 1.00 59.31 191 ASP A O 1
ATOM 1579 N N . PHE A 1 192 ? 17.711 -0.907 -15.466 1.00 59.75 192 PHE A N 1
ATOM 1580 C CA . PHE A 1 192 ? 17.610 -0.210 -14.182 1.00 59.75 192 PHE A CA 1
ATOM 1581 C C . PHE A 1 192 ? 18.982 0.137 -13.592 1.00 59.75 192 PHE A C 1
ATOM 1583 O O . PHE A 1 192 ? 19.158 1.208 -13.017 1.00 59.75 192 PHE A O 1
ATOM 1590 N N . LEU A 1 193 ? 19.949 -0.777 -13.708 1.00 60.47 193 LEU A N 1
ATOM 1591 C CA . LEU A 1 193 ? 21.292 -0.588 -13.160 1.00 60.47 193 LEU A CA 1
ATOM 1592 C C . LEU A 1 193 ? 22.098 0.417 -13.981 1.00 60.47 193 LEU A C 1
ATOM 1594 O O . LEU A 1 193 ? 22.838 1.212 -13.407 1.00 60.47 193 LEU A O 1
ATOM 1598 N N . SER A 1 194 ? 21.935 0.404 -15.303 1.00 54.75 194 SER A N 1
ATOM 1599 C CA . SER A 1 194 ? 22.534 1.405 -16.175 1.00 54.75 194 SER A CA 1
ATOM 1600 C C . SER A 1 194 ? 21.755 2.722 -16.104 1.00 54.75 194 SER A C 1
ATOM 1602 O O . SER A 1 194 ? 20.525 2.737 -16.058 1.00 54.75 194 SER A O 1
ATOM 1604 N N . LYS A 1 195 ? 22.440 3.871 -16.182 1.00 51.81 195 LYS A N 1
ATOM 1605 C CA . LYS A 1 195 ? 21.781 5.195 -16.308 1.00 51.81 195 LYS A CA 1
ATOM 1606 C C . LYS A 1 195 ? 20.897 5.336 -17.570 1.00 51.81 195 LYS A C 1
ATOM 1608 O O . LYS A 1 195 ? 20.305 6.392 -17.790 1.00 51.81 195 LYS A O 1
ATOM 1613 N N . ASN A 1 196 ? 20.781 4.292 -18.396 1.00 48.19 196 ASN A N 1
ATOM 1614 C CA . ASN A 1 196 ? 20.013 4.264 -19.637 1.00 48.19 196 ASN A CA 1
ATOM 1615 C C . ASN A 1 196 ? 18.491 4.164 -19.432 1.00 48.19 196 ASN A C 1
ATOM 1617 O O . ASN A 1 196 ? 17.753 4.563 -20.332 1.00 48.19 196 ASN A O 1
ATOM 1621 N N . SER A 1 197 ? 17.992 3.738 -18.263 1.00 46.69 197 SER A N 1
ATOM 1622 C CA . SER A 1 197 ? 16.552 3.822 -17.928 1.00 46.69 197 SER A CA 1
ATOM 1623 C C . SER A 1 197 ? 16.009 5.256 -17.969 1.00 46.69 197 SER A C 1
ATOM 1625 O O . SER A 1 197 ? 14.863 5.476 -18.357 1.00 46.69 197 SER A O 1
ATOM 1627 N N . VAL A 1 198 ? 16.847 6.252 -17.660 1.00 49.31 198 VAL A N 1
ATOM 1628 C CA . VAL A 1 198 ? 16.489 7.681 -17.701 1.00 49.31 198 VAL A CA 1
ATOM 1629 C C . VAL A 1 198 ? 16.299 8.188 -19.141 1.00 49.31 198 VAL A C 1
ATOM 1631 O O . VAL A 1 198 ? 15.577 9.160 -19.360 1.00 49.31 198 VAL A O 1
ATOM 1634 N N . ASN A 1 199 ? 16.885 7.513 -20.140 1.00 49.03 199 ASN A N 1
ATOM 1635 C CA . ASN A 1 199 ? 16.773 7.894 -21.553 1.00 49.03 199 ASN A CA 1
ATOM 1636 C C . ASN A 1 199 ? 15.466 7.422 -22.219 1.00 49.03 199 ASN A C 1
ATOM 1638 O O . ASN A 1 199 ? 15.089 7.977 -23.248 1.00 49.03 199 ASN A O 1
ATOM 1642 N N . TYR A 1 200 ? 14.755 6.444 -21.641 1.00 49.12 200 TYR A N 1
ATOM 1643 C CA . TYR A 1 200 ? 13.459 5.959 -22.153 1.00 49.12 200 TYR A CA 1
ATOM 1644 C C . TYR A 1 200 ? 12.250 6.742 -21.626 1.00 49.12 200 TYR A C 1
ATOM 1646 O O . TYR A 1 200 ? 11.134 6.552 -22.104 1.00 49.12 200 TYR A O 1
ATOM 1654 N N . ILE A 1 201 ? 12.469 7.625 -20.652 1.00 54.06 201 ILE A N 1
ATOM 1655 C CA . ILE A 1 201 ? 11.422 8.381 -19.972 1.00 54.06 201 ILE A CA 1
ATOM 1656 C C . ILE A 1 201 ? 11.489 9.830 -20.455 1.00 54.06 201 ILE A C 1
ATOM 1658 O O . ILE A 1 201 ? 12.333 10.623 -20.024 1.00 54.06 201 ILE A O 1
ATOM 1662 N N . SER A 1 202 ? 10.621 10.169 -21.405 1.00 56.09 202 SER A N 1
ATOM 1663 C CA . SER A 1 202 ? 10.625 11.467 -22.082 1.00 56.09 202 SER A CA 1
ATOM 1664 C C . SER A 1 202 ? 9.825 12.533 -21.342 1.00 56.09 202 SER A C 1
ATOM 1666 O O . SER A 1 202 ? 10.200 13.709 -21.405 1.00 56.09 202 SER A O 1
ATOM 1668 N N . SER A 1 203 ? 8.759 12.155 -20.629 1.00 67.12 203 SER A N 1
ATOM 1669 C CA . SER A 1 203 ? 7.857 13.136 -20.024 1.00 67.12 203 SER A CA 1
ATOM 1670 C C . SER A 1 203 ? 8.434 13.795 -18.765 1.00 67.12 203 SER A C 1
ATOM 1672 O O . SER A 1 203 ? 9.179 13.205 -17.971 1.00 67.12 203 SER A O 1
ATOM 1674 N N . VAL A 1 204 ? 8.074 15.064 -18.569 1.00 74.56 204 VAL A N 1
ATOM 1675 C CA . VAL A 1 204 ? 8.467 15.855 -17.391 1.00 74.56 204 VAL A CA 1
ATOM 1676 C C . VAL A 1 204 ? 7.836 15.268 -16.124 1.00 74.56 204 VAL A C 1
ATOM 1678 O O . VAL A 1 204 ? 8.433 15.284 -15.047 1.00 74.56 204 VAL A O 1
ATOM 1681 N N . GLU A 1 205 ? 6.635 14.716 -16.257 1.00 71.25 205 GLU A N 1
ATOM 1682 C CA . GLU A 1 205 ? 5.841 14.106 -15.198 1.00 71.25 205 GLU A CA 1
ATOM 1683 C C . GLU A 1 205 ? 6.502 12.839 -14.655 1.00 71.25 205 GLU A C 1
ATOM 1685 O O . GLU A 1 205 ? 6.609 12.673 -13.437 1.00 71.25 205 GLU A O 1
ATOM 1690 N N . SER A 1 206 ? 6.988 11.975 -15.547 1.00 70.25 206 SER A N 1
ATOM 1691 C CA . SER A 1 206 ? 7.653 10.729 -15.180 1.00 70.25 206 SER A CA 1
ATOM 1692 C C . SER A 1 206 ? 8.996 10.979 -14.491 1.00 70.25 206 SER A C 1
ATOM 1694 O O . SER A 1 206 ? 9.261 10.394 -13.440 1.00 70.25 206 SER A O 1
ATOM 1696 N N . LYS A 1 207 ? 9.801 11.928 -14.995 1.00 73.19 207 LYS A N 1
ATOM 1697 C CA . LYS A 1 207 ? 11.049 12.357 -14.331 1.00 73.19 207 LYS A CA 1
ATOM 1698 C C . LYS A 1 207 ? 10.779 12.894 -12.929 1.00 73.19 207 LYS A C 1
ATOM 1700 O O . LYS A 1 207 ? 11.381 12.441 -11.962 1.00 73.19 207 LYS A O 1
ATOM 1705 N N . ARG A 1 208 ? 9.779 13.771 -12.797 1.00 80.00 208 ARG A N 1
ATOM 1706 C CA . ARG A 1 208 ? 9.354 14.313 -11.500 1.00 80.00 208 ARG A CA 1
ATOM 1707 C C . ARG A 1 208 ? 8.902 13.222 -10.528 1.00 80.00 208 ARG A C 1
ATOM 1709 O O . ARG A 1 208 ? 9.097 13.361 -9.320 1.00 80.00 208 ARG A O 1
ATOM 1716 N N . PHE A 1 209 ? 8.254 12.170 -11.025 1.00 77.88 209 PHE A N 1
ATOM 1717 C CA . PHE A 1 209 ? 7.841 11.045 -10.194 1.00 77.88 209 PHE A CA 1
ATOM 1718 C C . PHE A 1 209 ? 9.042 10.248 -9.679 1.00 77.88 209 PHE A C 1
ATOM 1720 O O . PHE A 1 209 ? 9.114 9.992 -8.477 1.00 77.88 209 PHE A O 1
ATOM 1727 N N . ILE A 1 210 ? 10.005 9.938 -10.548 1.00 73.94 210 ILE A N 1
ATOM 1728 C CA . ILE A 1 210 ? 11.246 9.246 -10.172 1.00 73.94 210 ILE A CA 1
ATOM 1729 C C . ILE A 1 210 ? 12.053 10.078 -9.175 1.00 73.94 210 ILE A C 1
ATOM 1731 O O . ILE A 1 210 ? 12.424 9.569 -8.118 1.00 73.94 210 ILE A O 1
ATOM 1735 N N . ASP A 1 211 ? 12.229 11.375 -9.432 1.00 76.75 211 ASP A N 1
ATOM 1736 C CA . ASP A 1 211 ? 12.905 12.292 -8.506 1.00 76.75 211 ASP A CA 1
ATOM 1737 C C . ASP A 1 211 ? 12.239 12.289 -7.125 1.00 76.75 211 ASP A C 1
ATOM 1739 O O . ASP A 1 211 ? 12.907 12.350 -6.091 1.00 76.75 211 ASP A O 1
ATOM 1743 N N . LYS A 1 212 ? 10.906 12.173 -7.087 1.00 81.62 212 LYS A N 1
ATOM 1744 C CA . LYS A 1 212 ? 10.156 12.069 -5.834 1.00 81.62 212 LYS A CA 1
ATOM 1745 C C . LYS A 1 212 ? 10.421 10.748 -5.110 1.00 81.62 212 LYS A C 1
ATOM 1747 O O . LYS A 1 212 ? 10.543 10.773 -3.888 1.00 81.62 212 LYS A O 1
ATOM 1752 N N . ILE A 1 213 ? 10.522 9.623 -5.825 1.00 77.06 213 ILE A N 1
ATOM 1753 C CA . ILE A 1 213 ? 10.900 8.326 -5.237 1.00 77.06 213 ILE A CA 1
ATOM 1754 C C . ILE A 1 213 ? 12.307 8.420 -4.640 1.00 77.06 213 ILE A C 1
ATOM 1756 O O . ILE A 1 213 ? 12.490 8.088 -3.470 1.00 77.06 213 ILE A O 1
ATOM 1760 N N . ILE A 1 214 ? 13.278 8.926 -5.409 1.00 74.69 214 ILE A N 1
ATOM 1761 C CA . ILE A 1 214 ? 14.674 9.083 -4.968 1.00 74.69 214 ILE A CA 1
ATOM 1762 C C . ILE A 1 214 ? 14.738 9.960 -3.720 1.00 74.69 214 ILE A C 1
ATOM 1764 O O . ILE A 1 214 ? 15.357 9.580 -2.729 1.00 74.69 214 ILE A O 1
ATOM 1768 N N . LYS A 1 215 ? 14.044 11.102 -3.736 1.00 80.62 215 LYS A N 1
ATOM 1769 C CA . LYS A 1 215 ? 13.987 12.004 -2.587 1.00 80.62 215 LYS A CA 1
ATOM 1770 C C . LYS A 1 215 ? 13.447 11.309 -1.338 1.00 80.62 215 LYS A C 1
ATOM 1772 O O . LYS A 1 215 ? 14.074 11.394 -0.293 1.00 80.62 215 LYS A O 1
ATOM 1777 N N . VAL A 1 216 ? 12.334 10.584 -1.451 1.00 83.12 216 VAL A N 1
ATOM 1778 C CA . VAL A 1 216 ? 11.756 9.836 -0.322 1.00 83.12 216 VAL A CA 1
ATOM 1779 C C . VAL A 1 216 ? 12.742 8.800 0.228 1.00 83.12 216 VAL A C 1
ATOM 1781 O O . VAL A 1 216 ? 12.874 8.666 1.442 1.00 83.12 216 VAL A O 1
ATOM 1784 N N . VAL A 1 217 ? 13.456 8.080 -0.642 1.00 77.56 217 VAL A N 1
ATOM 1785 C CA . VAL A 1 217 ? 14.478 7.106 -0.221 1.00 77.56 217 VAL A CA 1
ATOM 1786 C C . VAL A 1 217 ? 15.617 7.795 0.541 1.00 77.56 217 VAL A C 1
ATOM 1788 O O . VAL A 1 217 ? 16.030 7.302 1.592 1.00 77.56 217 VAL A O 1
ATOM 1791 N N . CYS A 1 218 ? 16.101 8.939 0.052 1.00 77.19 218 CYS A N 1
ATOM 1792 C CA . CYS A 1 218 ? 17.128 9.730 0.732 1.00 77.19 218 CYS A CA 1
ATOM 1793 C C . CYS A 1 218 ? 16.645 10.248 2.094 1.00 77.19 218 CYS A C 1
ATOM 1795 O O . CYS A 1 218 ? 17.319 10.018 3.097 1.00 77.19 218 CYS A O 1
ATOM 1797 N N . ASP A 1 219 ? 15.457 10.856 2.146 1.00 83.25 219 ASP A N 1
ATOM 1798 C CA . ASP A 1 219 ? 14.867 11.413 3.369 1.00 83.25 219 ASP A CA 1
ATOM 1799 C C . ASP A 1 219 ? 14.698 10.322 4.455 1.00 83.25 219 ASP A C 1
ATOM 1801 O O . ASP A 1 219 ? 14.964 10.551 5.637 1.00 83.25 219 ASP A O 1
ATOM 1805 N N . LEU A 1 220 ? 14.308 9.097 4.068 1.00 83.31 220 LEU A N 1
ATOM 1806 C CA . LEU A 1 220 ? 14.194 7.957 4.990 1.00 83.31 220 LEU A CA 1
ATOM 1807 C C . LEU A 1 220 ? 15.553 7.481 5.512 1.00 83.31 220 LEU A C 1
ATOM 1809 O O . LEU A 1 220 ? 15.690 7.205 6.708 1.00 83.31 220 LEU A O 1
ATOM 1813 N N . LYS A 1 221 ? 16.566 7.427 4.640 1.00 77.31 221 LYS A N 1
ATOM 1814 C CA . LYS A 1 221 ? 17.935 7.072 5.030 1.00 77.31 221 LYS A CA 1
ATOM 1815 C C . LYS A 1 221 ? 18.503 8.085 6.024 1.00 77.31 221 LYS A C 1
ATOM 1817 O O . LYS A 1 221 ? 19.074 7.687 7.037 1.00 77.31 221 LYS A O 1
ATOM 1822 N N . GLU A 1 222 ? 18.300 9.379 5.778 1.00 82.62 222 GLU A N 1
ATOM 1823 C CA . GLU A 1 222 ? 18.684 10.457 6.701 1.00 82.62 222 GLU A CA 1
ATOM 1824 C C . GLU A 1 222 ? 17.936 10.368 8.040 1.00 82.62 222 GLU A C 1
ATOM 1826 O O . GLU A 1 222 ? 18.506 10.632 9.099 1.00 82.62 222 GLU A O 1
ATOM 1831 N N . ALA A 1 223 ? 16.678 9.915 8.024 1.00 83.00 223 ALA A N 1
ATOM 1832 C CA . ALA A 1 223 ? 15.888 9.675 9.231 1.00 83.00 223 ALA A CA 1
ATOM 1833 C C . ALA A 1 223 ? 16.287 8.403 10.016 1.00 83.00 223 ALA A C 1
ATOM 1835 O O . ALA A 1 223 ? 15.719 8.162 11.097 1.00 83.00 223 ALA A O 1
ATOM 1836 N N . GLY A 1 224 ? 17.250 7.620 9.506 1.00 80.38 224 GLY A N 1
ATOM 1837 C CA . GLY A 1 224 ? 17.753 6.378 10.100 1.00 80.38 224 GLY A CA 1
ATOM 1838 C C . GLY A 1 224 ? 16.830 5.173 9.905 1.00 80.38 224 GLY A C 1
ATOM 1839 O O . GLY A 1 224 ? 16.787 4.302 10.770 1.00 80.38 224 GLY A O 1
ATOM 1840 N N . ILE A 1 225 ? 16.039 5.157 8.829 1.00 80.19 225 ILE A N 1
ATOM 1841 C CA . ILE A 1 225 ? 15.086 4.085 8.515 1.00 80.19 225 ILE A CA 1
ATOM 1842 C C . ILE A 1 225 ? 15.694 3.187 7.441 1.00 80.19 225 ILE A C 1
ATOM 1844 O O . ILE A 1 225 ? 16.000 3.644 6.342 1.00 80.19 225 ILE A O 1
ATOM 1848 N N . GLU A 1 226 ? 15.875 1.910 7.774 1.00 72.75 226 GLU A N 1
ATOM 1849 C CA . GLU A 1 226 ? 16.468 0.911 6.876 1.00 72.75 226 GLU A CA 1
ATOM 1850 C C . GLU A 1 226 ? 15.423 0.276 5.944 1.00 72.75 226 GLU A C 1
ATOM 1852 O O . GLU A 1 226 ? 15.764 -0.282 4.900 1.00 72.75 226 GLU A O 1
ATOM 1857 N N . GLU A 1 227 ? 14.133 0.364 6.287 1.00 75.62 227 GLU A N 1
ATOM 1858 C CA . GLU A 1 227 ? 13.059 -0.167 5.458 1.00 75.62 227 GLU A CA 1
ATOM 1859 C C . GLU A 1 227 ? 12.890 0.612 4.142 1.00 75.62 227 GLU A C 1
ATOM 1861 O O . GLU A 1 227 ? 12.562 1.797 4.121 1.00 75.62 227 GLU A O 1
ATOM 1866 N N . SER A 1 228 ? 13.009 -0.100 3.019 1.00 74.38 228 SER A N 1
ATOM 1867 C CA . SER A 1 228 ? 12.795 0.471 1.685 1.00 74.38 228 SER A CA 1
ATOM 1868 C C . SER A 1 228 ? 11.315 0.741 1.374 1.00 74.38 228 SER A C 1
ATOM 1870 O O . SER A 1 228 ? 10.426 -0.025 1.770 1.00 74.38 228 SER A O 1
ATOM 1872 N N . VAL A 1 229 ? 11.056 1.796 0.593 1.00 78.88 229 VAL A N 1
ATOM 1873 C CA . VAL A 1 229 ? 9.740 2.129 0.006 1.00 78.88 229 VAL A CA 1
ATOM 1874 C C . VAL A 1 229 ? 9.467 1.422 -1.319 1.00 78.88 229 VAL A C 1
ATOM 1876 O O . VAL A 1 229 ? 8.322 1.370 -1.755 1.00 78.88 229 VAL A O 1
ATOM 1879 N N . VAL A 1 230 ? 10.496 0.855 -1.942 1.00 75.44 230 VAL A N 1
ATOM 1880 C CA . VAL A 1 230 ? 10.426 0.074 -3.183 1.00 75.44 230 VAL A CA 1
ATOM 1881 C C . VAL A 1 230 ? 10.928 -1.344 -2.927 1.00 75.44 230 VAL A C 1
ATOM 1883 O O . VAL A 1 230 ? 11.699 -1.582 -1.994 1.00 75.44 230 VAL A O 1
ATOM 1886 N N . LEU A 1 231 ? 10.498 -2.307 -3.738 1.00 71.56 231 LEU A N 1
ATOM 1887 C CA . LEU A 1 231 ? 11.113 -3.631 -3.730 1.00 71.56 231 LEU A CA 1
ATOM 1888 C C . LEU A 1 231 ? 12.562 -3.516 -4.238 1.00 71.56 231 LEU A C 1
ATOM 1890 O O . LEU A 1 231 ? 12.780 -3.008 -5.332 1.00 71.56 231 LEU A O 1
ATOM 1894 N N . GLY A 1 232 ? 13.541 -3.936 -3.434 1.00 57.97 232 GLY A N 1
ATOM 1895 C CA . GLY A 1 232 ? 14.960 -3.889 -3.800 1.00 57.97 232 GLY A CA 1
ATOM 1896 C C . GLY A 1 232 ? 15.448 -5.174 -4.474 1.00 57.97 232 GLY A C 1
ATOM 1897 O O . GLY A 1 232 ? 14.865 -6.241 -4.276 1.00 57.97 232 GLY A O 1
ATOM 1898 N N . PHE A 1 233 ? 16.551 -5.075 -5.220 1.00 57.44 233 PHE A N 1
ATOM 1899 C CA . PHE A 1 233 ? 17.315 -6.227 -5.708 1.00 57.44 233 PHE A CA 1
ATOM 1900 C C . PHE A 1 233 ? 18.529 -6.454 -4.812 1.00 57.44 233 PHE A C 1
ATOM 1902 O O . PHE A 1 233 ? 19.232 -5.505 -4.463 1.00 57.44 233 PHE A O 1
ATOM 1909 N N . ASN A 1 234 ? 18.801 -7.715 -4.481 1.00 51.34 234 ASN A N 1
ATOM 1910 C CA . ASN A 1 234 ? 20.063 -8.096 -3.858 1.00 51.34 234 ASN A CA 1
ATOM 1911 C C . ASN A 1 234 ? 21.070 -8.410 -4.965 1.00 51.34 234 ASN A C 1
ATOM 1913 O O . ASN A 1 234 ? 20.816 -9.276 -5.799 1.00 51.34 234 ASN A O 1
ATOM 1917 N N . ILE A 1 235 ? 22.209 -7.717 -4.965 1.00 57.16 235 ILE A N 1
ATOM 1918 C CA . ILE A 1 235 ? 23.298 -7.979 -5.908 1.00 57.16 235 ILE A CA 1
ATOM 1919 C C . ILE A 1 235 ? 24.301 -8.908 -5.230 1.00 57.16 235 ILE A C 1
ATOM 1921 O O . ILE A 1 235 ? 24.923 -8.543 -4.232 1.00 57.16 235 ILE A O 1
ATOM 1925 N N . TYR A 1 236 ? 24.467 -10.103 -5.790 1.00 56.72 236 TYR A N 1
ATOM 1926 C CA . TYR A 1 236 ? 25.518 -11.041 -5.409 1.00 56.72 236 TYR A CA 1
ATOM 1927 C C . TYR A 1 236 ? 26.630 -10.986 -6.457 1.00 56.72 236 TYR A C 1
ATOM 1929 O O . TYR A 1 236 ? 26.391 -11.252 -7.632 1.00 56.72 236 TYR A O 1
ATOM 1937 N N . LEU A 1 237 ? 27.844 -10.627 -6.035 1.00 58.47 237 LEU A N 1
ATOM 1938 C CA . LEU A 1 237 ? 29.024 -10.586 -6.899 1.00 58.47 237 LEU A CA 1
ATOM 1939 C C . LEU A 1 237 ? 29.890 -11.820 -6.634 1.00 58.47 237 LEU A C 1
ATOM 1941 O O . LEU A 1 237 ? 30.347 -12.015 -5.507 1.00 58.47 237 LEU A O 1
ATOM 1945 N N . ASP A 1 238 ? 30.144 -12.620 -7.669 1.00 56.41 238 ASP A N 1
ATOM 1946 C CA . ASP A 1 238 ? 31.096 -13.735 -7.629 1.00 56.41 238 ASP A CA 1
ATOM 1947 C C . ASP A 1 238 ? 32.081 -13.642 -8.806 1.00 56.41 238 ASP A C 1
ATOM 1949 O O . ASP A 1 238 ? 31.789 -13.067 -9.856 1.00 56.41 238 ASP A O 1
ATOM 1953 N N . SER A 1 239 ? 33.285 -14.182 -8.625 1.00 56.81 239 SER A N 1
ATOM 1954 C CA . SER A 1 239 ? 34.318 -14.179 -9.658 1.00 56.81 239 SER A CA 1
ATOM 1955 C C . SER A 1 239 ? 33.939 -15.124 -10.800 1.00 56.81 239 SER A C 1
ATOM 1957 O O . SER A 1 239 ? 33.586 -16.283 -10.577 1.00 56.81 239 SER A O 1
ATOM 1959 N N . VAL A 1 240 ? 34.115 -14.660 -12.041 1.00 56.84 240 VAL A N 1
ATOM 1960 C CA . VAL A 1 240 ? 33.741 -15.352 -13.294 1.00 56.84 240 VAL A CA 1
ATOM 1961 C C . VAL A 1 240 ? 34.260 -16.796 -13.385 1.00 56.84 240 VAL A C 1
ATOM 1963 O O . VAL A 1 240 ? 33.654 -17.639 -14.037 1.00 56.84 240 VAL A O 1
ATOM 1966 N N . LYS A 1 241 ? 35.351 -17.129 -12.680 1.00 58.50 241 LYS A N 1
ATOM 1967 C CA . LYS A 1 241 ? 35.916 -18.489 -12.641 1.00 58.50 241 LYS A CA 1
ATOM 1968 C C . LYS A 1 241 ? 35.015 -19.533 -11.953 1.00 58.50 241 LYS A C 1
ATOM 1970 O O . LYS A 1 241 ? 35.333 -20.716 -12.037 1.00 58.50 241 LYS A O 1
ATOM 1975 N N . LYS A 1 242 ? 33.942 -19.130 -11.259 1.00 55.19 242 LYS A N 1
ATOM 1976 C CA . LYS A 1 242 ? 33.079 -20.017 -10.451 1.00 55.19 242 LYS A CA 1
ATOM 1977 C C . LYS A 1 242 ? 31.598 -20.028 -10.850 1.00 55.19 242 LYS A C 1
ATOM 1979 O O . LYS A 1 242 ? 30.794 -20.657 -10.167 1.00 55.19 242 LYS A O 1
ATOM 1984 N N . ILE A 1 243 ? 31.217 -19.377 -11.944 1.00 50.44 243 ILE A N 1
ATOM 1985 C CA . ILE A 1 243 ? 29.801 -19.207 -12.279 1.00 50.44 243 ILE A CA 1
ATOM 1986 C C . ILE A 1 243 ? 29.291 -20.376 -13.130 1.00 50.44 243 ILE A C 1
ATOM 1988 O O . ILE A 1 243 ? 29.786 -20.625 -14.225 1.00 50.44 243 ILE A O 1
ATOM 1992 N N . THR A 1 244 ? 28.253 -21.058 -12.641 1.00 53.66 244 THR A N 1
ATOM 1993 C CA . THR A 1 244 ? 27.433 -21.999 -13.433 1.00 53.66 244 THR A CA 1
ATOM 1994 C C . THR A 1 244 ? 25.984 -21.529 -13.614 1.00 53.66 244 THR A C 1
ATOM 1996 O O . THR A 1 244 ? 25.299 -22.062 -14.480 1.00 53.66 244 THR A O 1
ATOM 1999 N N . ASN A 1 245 ? 25.520 -20.523 -12.856 1.00 49.66 245 ASN A N 1
ATOM 2000 C CA . ASN A 1 245 ? 24.142 -20.017 -12.916 1.00 49.66 245 ASN A CA 1
ATOM 2001 C C . ASN A 1 245 ? 24.047 -18.536 -12.477 1.00 49.66 245 ASN A C 1
ATOM 2003 O O . ASN A 1 245 ? 23.635 -18.252 -11.355 1.00 49.66 245 ASN A O 1
ATOM 2007 N N . SER A 1 246 ? 24.496 -17.595 -13.317 1.00 52.78 246 SER A N 1
ATOM 2008 C CA . SER A 1 246 ? 24.345 -16.146 -13.074 1.00 52.78 246 SER A CA 1
ATOM 2009 C C . SER A 1 246 ? 23.181 -15.557 -13.864 1.00 52.78 246 SER A C 1
ATOM 2011 O O . SER A 1 246 ? 23.086 -15.807 -15.065 1.00 52.78 246 SER A O 1
ATOM 2013 N N . ASP A 1 247 ? 22.395 -14.686 -13.230 1.00 56.88 247 ASP A N 1
ATOM 2014 C CA . ASP A 1 247 ? 21.340 -13.910 -13.899 1.00 56.88 247 ASP A CA 1
ATOM 2015 C C . ASP A 1 247 ? 21.903 -12.746 -14.742 1.00 56.88 247 ASP A C 1
ATOM 2017 O O . ASP A 1 247 ? 21.288 -12.334 -15.722 1.00 56.88 247 ASP A O 1
ATOM 2021 N N . LEU A 1 248 ? 23.091 -12.232 -14.389 1.00 59.75 248 LEU A N 1
ATOM 2022 C CA . LEU A 1 248 ? 23.781 -11.121 -15.057 1.00 59.75 248 LEU A CA 1
ATOM 2023 C C . LEU A 1 248 ? 25.295 -11.362 -15.103 1.00 59.75 248 LEU A C 1
ATOM 2025 O O . LEU A 1 248 ? 25.898 -11.726 -14.093 1.00 59.75 248 LEU A O 1
ATOM 2029 N N . LEU A 1 249 ? 25.919 -11.097 -16.254 1.00 58.75 249 LEU A N 1
ATOM 2030 C CA . LEU A 1 249 ? 27.375 -11.038 -16.405 1.00 58.75 249 LEU A CA 1
ATOM 2031 C C . LEU A 1 249 ? 27.786 -9.581 -16.611 1.00 58.75 249 LEU A C 1
ATOM 2033 O O . LEU A 1 249 ? 27.467 -8.984 -17.635 1.00 58.75 249 LEU A O 1
ATOM 2037 N N . VAL A 1 250 ? 28.488 -9.017 -15.630 1.00 65.19 250 VAL A N 1
ATOM 2038 C CA . VAL A 1 250 ? 28.922 -7.613 -15.632 1.00 65.19 250 VAL A CA 1
ATOM 2039 C C . VAL A 1 250 ? 30.448 -7.560 -15.688 1.00 65.19 250 VAL A C 1
ATOM 2041 O O . VAL A 1 250 ? 31.123 -8.279 -14.949 1.00 65.19 250 VAL A O 1
ATOM 2044 N N . ALA A 1 251 ? 30.996 -6.720 -16.568 1.00 60.91 251 ALA A N 1
ATOM 2045 C CA . ALA A 1 251 ? 32.430 -6.458 -16.659 1.00 60.91 251 ALA A CA 1
ATOM 2046 C C . ALA A 1 251 ? 32.800 -5.203 -15.852 1.00 60.91 251 ALA A C 1
ATOM 2048 O O . ALA A 1 251 ? 32.052 -4.229 -15.834 1.00 60.91 251 ALA A O 1
ATOM 2049 N N . ILE A 1 252 ? 33.960 -5.222 -15.190 1.00 66.94 252 ILE A N 1
ATOM 2050 C CA . ILE A 1 252 ? 34.505 -4.046 -14.500 1.00 66.94 252 ILE A CA 1
ATOM 2051 C C . ILE A 1 252 ? 35.289 -3.226 -15.530 1.00 66.94 252 ILE A C 1
ATOM 2053 O O . ILE A 1 252 ? 36.228 -3.751 -16.129 1.00 66.94 252 ILE A O 1
ATOM 2057 N N . THR A 1 253 ? 34.914 -1.961 -15.719 1.00 65.62 253 THR A N 1
ATOM 2058 C CA . THR A 1 253 ? 35.642 -0.987 -16.550 1.00 65.62 253 THR A CA 1
ATOM 2059 C C . THR A 1 253 ? 35.956 0.284 -15.745 1.00 65.62 253 THR A C 1
ATOM 2061 O O . THR A 1 253 ? 35.653 0.353 -14.551 1.00 65.62 253 THR A O 1
ATOM 2064 N N . SER A 1 254 ? 36.627 1.260 -16.360 1.00 72.25 254 SER A N 1
ATOM 2065 C CA . SER A 1 254 ? 36.897 2.572 -15.763 1.00 72.25 254 SER A CA 1
ATOM 2066 C C . SER A 1 254 ? 35.594 3.315 -15.425 1.00 72.25 254 SER A C 1
ATOM 2068 O O . SER A 1 254 ? 34.559 3.094 -16.046 1.00 72.25 254 SER A O 1
ATOM 2070 N N . GLU A 1 255 ? 35.630 4.212 -14.434 1.00 67.50 255 GLU A N 1
ATOM 2071 C CA . GLU A 1 255 ? 34.437 4.952 -13.980 1.00 67.50 255 GLU A CA 1
ATOM 2072 C C . GLU A 1 255 ? 33.800 5.806 -15.092 1.00 67.50 255 GLU A C 1
ATOM 2074 O O . GLU A 1 255 ? 32.584 5.969 -15.122 1.00 67.50 255 GLU A O 1
ATOM 2079 N N . GLU A 1 256 ? 34.610 6.304 -16.030 1.00 65.81 256 GLU A N 1
ATOM 2080 C CA . GLU A 1 256 ? 34.161 7.111 -17.172 1.00 65.81 256 GLU A CA 1
ATOM 2081 C C . GLU A 1 256 ? 33.404 6.290 -18.230 1.00 65.81 256 GLU A C 1
ATOM 2083 O O . GLU A 1 256 ? 32.561 6.835 -18.940 1.00 65.81 256 GLU A O 1
ATOM 2088 N N . GLU A 1 257 ? 33.674 4.985 -18.320 1.00 63.50 257 GLU A N 1
ATOM 2089 C CA . GLU A 1 257 ? 33.070 4.063 -19.293 1.00 63.50 257 GLU A CA 1
ATOM 2090 C C . GLU A 1 257 ? 31.991 3.162 -18.671 1.00 63.50 257 GLU A C 1
ATOM 2092 O O . GLU A 1 257 ? 31.372 2.354 -19.365 1.00 63.50 257 GLU A O 1
ATOM 2097 N N . ALA A 1 258 ? 31.776 3.260 -17.358 1.00 64.75 258 ALA A N 1
ATOM 2098 C CA . ALA A 1 258 ? 30.864 2.390 -16.636 1.00 64.75 258 ALA A CA 1
ATOM 2099 C C . ALA A 1 258 ? 29.403 2.841 -16.787 1.00 64.75 258 ALA A C 1
ATOM 2101 O O . ALA A 1 258 ? 29.022 3.945 -16.394 1.00 64.75 258 ALA A O 1
ATOM 2102 N N . ASP A 1 259 ? 28.548 1.928 -17.253 1.00 59.97 259 ASP A N 1
ATOM 2103 C CA . ASP A 1 259 ? 27.095 2.131 -17.290 1.00 59.97 259 ASP A CA 1
ATOM 2104 C C . ASP A 1 259 ? 26.482 2.297 -15.884 1.00 59.97 259 ASP A C 1
ATOM 2106 O O . ASP A 1 259 ? 25.445 2.950 -15.720 1.00 59.97 259 ASP A O 1
ATOM 2110 N N . ALA A 1 260 ? 27.126 1.707 -14.869 1.00 63.72 260 ALA A N 1
ATOM 2111 C CA . ALA A 1 260 ? 26.697 1.678 -13.476 1.00 63.72 260 ALA A CA 1
ATOM 2112 C C . ALA A 1 260 ? 27.901 1.570 -12.523 1.00 63.72 260 ALA A C 1
ATOM 2114 O O . ALA A 1 260 ? 28.821 0.789 -12.773 1.00 63.72 260 ALA A O 1
ATOM 2115 N N . SER A 1 261 ? 27.868 2.290 -11.397 1.00 58.16 261 SER A N 1
ATOM 2116 C CA . SER A 1 261 ? 28.934 2.271 -10.384 1.00 58.16 261 SER A CA 1
ATOM 2117 C C . SER A 1 261 ? 28.454 1.583 -9.106 1.00 58.16 261 SER A C 1
ATOM 2119 O O . SER A 1 261 ? 27.430 1.965 -8.538 1.00 58.16 261 SER A O 1
ATOM 2121 N N . PHE A 1 262 ? 29.213 0.602 -8.611 1.00 63.41 262 PHE A N 1
ATOM 2122 C CA . PHE A 1 262 ? 28.917 -0.107 -7.362 1.00 63.41 262 PHE A CA 1
ATOM 2123 C C . PHE A 1 262 ? 30.089 0.004 -6.391 1.00 63.41 262 PHE A C 1
ATOM 2125 O O . PHE A 1 262 ? 31.239 -0.217 -6.765 1.00 63.41 262 PHE A O 1
ATOM 2132 N N . ALA A 1 263 ? 29.795 0.296 -5.124 1.00 57.50 263 ALA A N 1
ATOM 2133 C CA . ALA A 1 263 ? 30.783 0.284 -4.054 1.00 57.50 263 ALA A CA 1
ATOM 2134 C C . ALA A 1 263 ? 30.569 -0.952 -3.174 1.00 57.50 263 ALA A C 1
ATOM 2136 O O . ALA A 1 263 ? 29.525 -1.096 -2.537 1.00 57.50 263 ALA A O 1
ATOM 2137 N N . LYS A 1 264 ? 31.565 -1.841 -3.118 1.00 56.34 264 LYS A N 1
ATOM 2138 C CA . LYS A 1 264 ? 31.600 -2.923 -2.131 1.00 56.34 264 LYS A CA 1
ATOM 2139 C C . LYS A 1 264 ? 32.239 -2.387 -0.853 1.00 56.34 264 LYS A C 1
ATOM 2141 O O . LYS A 1 264 ? 33.412 -2.026 -0.854 1.00 56.34 264 LYS A O 1
ATOM 2146 N N . THR A 1 265 ? 31.474 -2.319 0.232 1.00 51.78 265 THR A N 1
ATOM 2147 C CA . THR A 1 265 ? 31.997 -1.927 1.546 1.00 51.78 265 THR A CA 1
ATOM 2148 C C . THR A 1 265 ? 32.257 -3.175 2.376 1.00 51.78 265 THR A C 1
ATOM 2150 O O . THR A 1 265 ? 31.341 -3.729 2.979 1.00 51.78 265 THR A O 1
ATOM 2153 N N . ASP A 1 266 ? 33.511 -3.617 2.412 1.00 57.97 266 ASP A N 1
ATOM 2154 C CA . ASP A 1 266 ? 33.930 -4.703 3.294 1.00 57.97 266 ASP A CA 1
ATOM 2155 C C . ASP A 1 266 ? 34.291 -4.134 4.678 1.00 57.97 266 ASP A C 1
ATOM 2157 O O . ASP A 1 266 ? 35.057 -3.176 4.797 1.00 57.97 266 ASP A O 1
ATOM 2161 N N . LYS A 1 267 ? 33.731 -4.711 5.750 1.00 47.78 267 LYS A N 1
ATOM 2162 C CA . LYS A 1 267 ? 34.167 -4.403 7.120 1.00 47.78 267 LYS A CA 1
ATOM 2163 C C . LYS A 1 267 ? 35.484 -5.124 7.377 1.00 47.78 267 LYS A C 1
ATOM 2165 O O . LYS A 1 267 ? 35.487 -6.317 7.665 1.00 47.78 267 LYS A O 1
ATOM 2170 N N . ILE A 1 268 ? 36.588 -4.396 7.283 1.00 64.94 268 ILE A N 1
ATOM 2171 C CA . ILE A 1 268 ? 37.914 -4.926 7.596 1.00 64.94 268 ILE A CA 1
ATOM 2172 C C . ILE A 1 268 ? 38.112 -4.849 9.113 1.00 64.94 268 ILE A C 1
ATOM 2174 O O . ILE A 1 268 ? 38.083 -3.763 9.693 1.00 64.94 268 ILE A O 1
ATOM 2178 N N . GLN A 1 269 ? 38.304 -5.997 9.764 1.00 61.25 269 GLN A N 1
ATOM 2179 C CA . GLN A 1 269 ? 38.903 -6.040 11.097 1.00 61.25 269 GLN A CA 1
ATOM 2180 C C . GLN A 1 269 ? 40.418 -6.065 10.926 1.00 61.25 269 GLN A C 1
ATOM 2182 O O . GLN A 1 269 ? 40.974 -7.040 10.429 1.00 61.25 269 GLN A O 1
ATOM 2187 N N . ILE A 1 270 ? 41.077 -4.979 11.322 1.00 65.75 270 ILE A N 1
ATOM 2188 C CA . ILE A 1 270 ? 42.537 -4.938 11.388 1.00 65.75 270 ILE A CA 1
ATOM 2189 C C . ILE A 1 270 ? 42.947 -5.788 12.594 1.00 65.75 270 ILE A C 1
ATOM 2191 O O . ILE A 1 270 ? 42.519 -5.512 13.714 1.00 65.75 270 ILE A O 1
ATOM 2195 N N . SER A 1 271 ? 43.723 -6.843 12.348 1.00 67.69 271 SER A N 1
ATOM 2196 C CA . SER A 1 271 ? 44.323 -7.683 13.384 1.00 67.69 271 SER A CA 1
ATOM 2197 C C . SER A 1 271 ? 45.835 -7.494 13.363 1.00 67.69 271 SER A C 1
ATOM 2199 O O . SER A 1 271 ? 46.433 -7.495 12.290 1.00 67.69 271 SER A O 1
ATOM 2201 N N . ASP A 1 272 ? 46.442 -7.365 14.542 1.00 69.44 272 ASP A N 1
ATOM 2202 C CA . ASP A 1 272 ? 47.899 -7.285 14.718 1.00 69.44 272 ASP A CA 1
ATOM 2203 C C . ASP A 1 272 ? 48.566 -8.679 14.715 1.00 69.44 272 ASP A C 1
ATOM 2205 O O . ASP A 1 272 ? 49.754 -8.811 15.011 1.00 69.44 272 ASP A O 1
ATOM 2209 N N . ASP A 1 273 ? 47.810 -9.742 14.410 1.00 75.50 273 ASP A N 1
ATOM 2210 C CA . ASP A 1 273 ? 48.332 -11.105 14.320 1.00 75.50 273 ASP A CA 1
ATOM 2211 C C . ASP A 1 273 ? 49.139 -11.293 13.016 1.00 75.50 273 ASP A C 1
ATOM 2213 O O . ASP A 1 273 ? 48.565 -11.213 11.925 1.00 75.50 273 ASP A O 1
ATOM 2217 N N . PRO A 1 274 ? 50.450 -11.603 13.089 1.00 69.81 274 PRO A N 1
ATOM 2218 C CA . PRO A 1 274 ? 51.292 -11.822 11.911 1.00 69.81 274 PRO A CA 1
ATOM 2219 C C . PRO A 1 274 ? 50.870 -13.025 11.044 1.00 69.81 274 PRO A C 1
ATOM 2221 O O . PRO A 1 274 ? 51.383 -13.174 9.936 1.00 69.81 274 PRO A O 1
ATOM 2224 N N . ASN A 1 275 ? 49.942 -13.871 11.512 1.00 73.62 275 ASN A N 1
ATOM 2225 C CA . ASN A 1 275 ? 49.363 -14.981 10.749 1.00 73.62 275 ASN A CA 1
ATOM 2226 C C . ASN A 1 275 ? 47.949 -14.705 10.207 1.00 73.62 275 ASN A C 1
ATOM 2228 O O . ASN A 1 275 ? 47.360 -15.597 9.583 1.00 73.62 275 ASN A O 1
ATOM 2232 N N . ALA A 1 276 ? 47.386 -13.511 10.418 1.00 61.25 276 ALA A N 1
ATOM 2233 C CA . ALA A 1 276 ? 46.091 -13.155 9.849 1.00 61.25 276 ALA A CA 1
ATOM 2234 C C . ALA A 1 276 ? 46.188 -13.111 8.315 1.00 61.25 276 ALA A C 1
ATOM 2236 O O . ALA A 1 276 ? 46.957 -12.341 7.737 1.00 61.25 276 ALA A O 1
ATOM 2237 N N . ARG A 1 277 ? 45.416 -13.967 7.639 1.00 58.47 277 ARG A N 1
ATOM 2238 C CA . ARG A 1 277 ? 45.255 -13.889 6.183 1.00 58.47 277 ARG A CA 1
ATOM 2239 C C . ARG A 1 277 ? 44.184 -12.844 5.849 1.00 58.47 277 ARG A C 1
ATOM 2241 O O . ARG A 1 277 ? 43.225 -12.747 6.616 1.00 58.47 277 ARG A O 1
ATOM 2248 N N . PRO A 1 278 ? 44.360 -12.093 4.747 1.00 54.69 278 PRO A N 1
ATOM 2249 C CA . PRO A 1 278 ? 43.378 -11.118 4.279 1.00 54.69 278 PRO A CA 1
ATOM 2250 C C . PRO A 1 278 ? 42.023 -11.758 3.961 1.00 54.69 278 PRO A C 1
ATOM 2252 O O . PRO A 1 278 ? 42.001 -12.957 3.587 1.00 54.69 278 PRO A O 1
#

Sequence (278 aa):
MAKRKMVQYNLLKNSISAYFAAIELHNKPNIAYRYETVTLLIMNAWELALKAFIRKYIKDKSIFEKEDMVQKKEPTPNPSQEGNPETSRQKEKHTISFDIAIKYVDDYINGEIKPKSFLATKENLGLIKYYRNNVAHFYNEALEPDIFMLVARAALNFVEFIKLFFKKDIIADEGLFIMPLGFKLPFKPEDFLSKNSVNYISSVESKRFIDKIIKVVCDLKEAGIEESVVLGFNIYLDSVKKITNSDLLVAITSEEEADASFAKTDKIQISDDPNARP

Secondary structure (DSSP, 8-state):
-HHHHHHHHHHHHHHHHHHHHHHHHHHSTT-TTHHHHHHHHHHHHHHHHHHHHHHHH-SS--SBPP------------S--------------PBPPHHHHHHHHHHHHHHHT-TTTTHHHHHHHHHHHHHHHHHHHS-----HHHHHHHHHHHHHHHHHHHHHHH---HHHHTT-------SS-SS-HHHHHSGGGGGS---HHHHHHHHHHHHHHHHHHHTT----SSPPPPPPP--GGG-SS-S-------TTT-SS-------------TT---

pLDDT: mean 73.81, std 18.79, range [31.39, 98.25]

Radius of gyration: 25.16 Å; chains: 1; bounding box: 101×52×43 Å

Foldseek 3Di:
DVVLVVLLVVLLVQLLVLLVVLVVLCQDPDDPCRLLSSLVSLLSSVLSLLQSLCSVPVPPDFQWDDPDPPPPVDPDDDPDDDDDDDPPDPPDTDTDDSVVSLVVVLCCCCPPPNNPPCVLLSLLSVLSVVVNVCVVPHDADCPPVQSVFSSVLSSVVSQVSCCVRVVDNSCVPVVPPDDRPDPDDPDDVLCVQFPNVVVVHDDPVSVVSVVSQVVSQVVCVVVVHPDHSTHDDDDDDDDPVDDPDDPDDDDDDDPVPDRHDDDDDDDDDDDPDPPDDD